Protein 3HDF (pdb70)

Solvent-accessible surface area: 14327 Å² total; per-residue (Å²): 122,54,68,108,5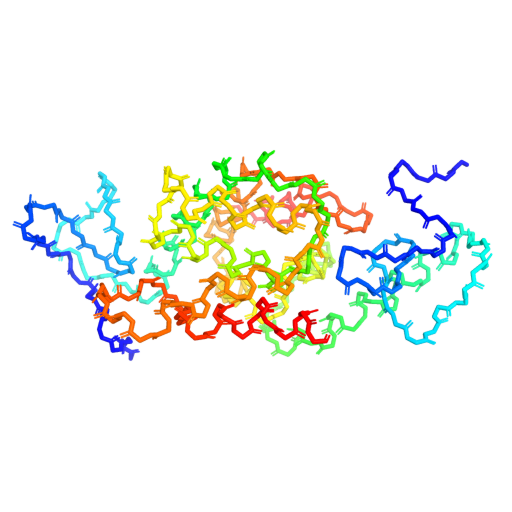8,21,46,37,95,11,82,126,51,176,113,40,65,90,9,0,5,8,18,5,67,40,118,63,20,122,106,61,64,91,16,75,78,60,60,1,28,32,24,5,3,77,24,15,6,74,9,0,111,87,4,15,89,134,19,156,38,57,4,20,70,75,0,40,19,0,0,8,6,7,4,47,12,27,30,38,81,39,153,57,4,44,31,1,12,139,58,1,35,149,30,61,8,140,14,0,15,86,28,2,157,204,105,28,190,64,76,71,114,88,44,39,19,60,52,68,44,136,84,1,10,150,34,0,22,100,83,12,118,124,49,68,108,87,28,49,38,90,11,78,126,35,45,20,42,48,90,6,0,8,9,18,4,66,40,118,63,20,118,107,62,65,91,14,73,81,75,58,2,85,61,22,10,107,110,22,43,43,54,9,15,164,92,4,50,92,138,18,158,54,152,23,47,144,65,5,61,29,0,0,36,6,2,4,41,23,7,10,37,80,29,36,21,3,44,9,1,10,116,30,4,36,150,50,61,30,144,15,0,17,43,5,1,143,82,14,13,138,6,48,50,119,49,59,49,22,89,55,74,37,164,82,2,24,146,45,0,27,129,144,82

Organism: Enterobacteria phage P21 (NCBI:txid10711)

InterPro domains:
  IPR002196 Glycoside hydrolase, family 24 [PF00959] (34-156)
  IPR023346 Lysozyme-like domain superfamily [SSF53955] (17-163)
  IPR023347 Lysozyme domain superfamily [G3DSA:1.10.530.40] (1-165)
  IPR034690 Endolysin T4 type [MF_04110] (11-163)
  IPR043688 SAR-endolysin-like [MF_04136] (6-163)
  IPR051018 Bacteriophage Glycosyl Hydrolase 24 [PTHR38107] (1-164)

Sequence (265 aa):
DGLEGVSYIPYKDIVGVWTVCHGHTGKDIMLGKTYTKAECKALLNKDLATVARQQINPYIKVDIPETMRGALYSFVYNVGAGNFRTSTLLRKINQGDIKGACDQLRRWTYAGGKQWKGLMTRREIEREICLWGQDGLEGVSYIPYKDIVGVWTVCHGHTGKDIMLGKTYTKAECKALLNKDLATVARQINPYIKVDIPETMRGALYSSFVYNVGAGNFRTSTLLRKINQGDIKGACDQLRRWTYAGGKQWKGLMTRREIERREICLWG

Foldseek 3Di:
DDDPPFAQAWDADPVGFTAGQQRDGDPPDDHPDRHDPVRSVVSVVVLLVVLCVVCVVLQDDDDDVLLVVLLSLVCSQPPCPDVLNVVLSVCVSVVVLVVNLVSLVVCPPVDDDQRGDDDDSVSSSCSSVVVND/DDDPPFAQAWDADPVRFTAHQFRDGDPPDDHPDRHDPVVSVVSVVVLLVVLCVLCVVLQDDDDDPQLSSLLSQVCSQQPPPDVLNVVLRVCVSVVVLVVNLVSLVVVVVVPDPDGGDDADSVSSSCRSNVSD

B-factor: mean 28.31, std 11.3, range [12.24, 86.53]

Secondary structure (DSSP, 8-state):
-PPTT-EEEEEE-TTS-EEEETTB-STT--TT----HHHHHHHHHHHHHHHHHHHGGG--S---HHHHHHHHHHHHHH-TTSHHHHHHHHHHHHT-HHHHHHHHHTSTTT--SPPPSSS-HHHHHHHHHHHH-/-PPTT-EEEEEE-TTS-EEEETTEESTT--TT----HHHHHHHHHHHHHHHHHHHGGG--S---HHHHHHHHHHHHHH-TTSHHHHHHHHHHHTT-HHHHHHHHHHHHHT--S---SSS-HHHHHHHHHTT-

CATH classification: 1.10.530.40

Nearest PDB structures (foldseek):
  3hdf-assembly2_B  TM=1.008E+00  e=1.635E-23  Enterobacteria phage P21
  3hde-assembly2_D  TM=7.962E-01  e=4.918E-16  Enterobacteria phage P21
  3hde-assembly2_C  TM=7.614E-01  e=2.577E-16  Enterobacteria phage P21
  4zpu-assembly1_A  TM=7.745E-01  e=8.852E-16  Escherichia coli K-12
  7m5i-assembly1_B  TM=7.458E-01  e=1.274E-05  Escherichia coli O157 typing phage 15

Structure (mmCIF, N/CA/C/O backbone):
data_3HDF
#
_entry.id   3HDF
#
_cell.length_a   64.190
_cell.length_b   109.673
_cell.length_c   45.015
_cell.angle_alpha   90.000
_cell.angle_beta   90.000
_cell.angle_gamma   90.000
#
_symmetry.space_group_name_H-M   'P 21 21 2'
#
loop_
_entity.id
_entity.type
_entity.pdbx_description
1 polymer Lysozyme
2 non-polymer 'NITRATE ION'
3 non-polymer GLYCEROL
4 water water
#
loop_
_atom_site.group_PDB
_atom_site.id
_atom_site.type_symbol
_atom_site.label_atom_id
_atom_site.label_alt_id
_atom_site.label_comp_id
_atom_site.label_asym_id
_atom_site.label_entity_id
_atom_site.label_seq_id
_atom_site.pdbx_PDB_ins_code
_atom_site.Cartn_x
_atom_site.Cartn_y
_atom_site.Cartn_z
_atom_site.occupancy
_atom_site.B_iso_or_equiv
_atom_site.auth_seq_id
_atom_site.auth_comp_id
_atom_site.auth_asym_id
_atom_site.auth_atom_id
_atom_site.pdbx_PDB_model_num
ATOM 1 N N . ASP A 1 7 ? 5.954 6.509 47.529 1.00 50.98 32 ASP A N 1
ATOM 2 C CA . ASP A 1 7 ? 5.067 7.129 46.549 1.00 50.20 32 A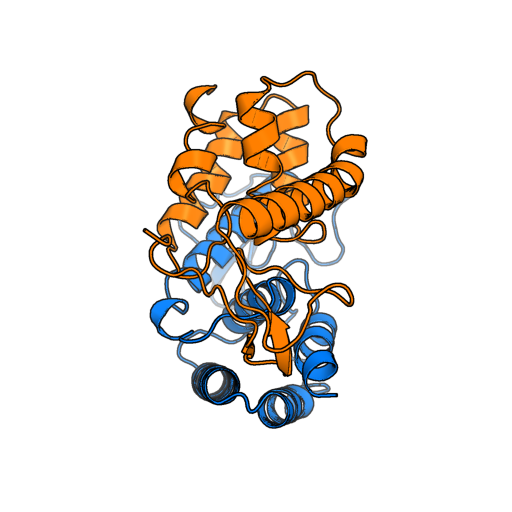SP A CA 1
ATOM 3 C C . ASP A 1 7 ? 5.818 8.138 45.682 1.00 49.13 32 ASP A C 1
ATOM 4 O O . ASP A 1 7 ? 5.829 9.336 45.975 1.00 46.54 32 ASP A O 1
ATOM 6 N N . GLY A 1 8 ? 6.443 7.647 44.615 1.00 41.74 33 GLY A N 1
ATOM 7 C CA . GLY A 1 8 ? 7.224 8.494 43.728 1.00 40.62 33 GLY A CA 1
ATOM 8 C C . GLY A 1 8 ? 6.414 9.600 43.080 1.00 40.31 33 GLY A C 1
ATOM 9 O O . GLY A 1 8 ? 5.215 9.446 42.858 1.00 41.41 33 GLY A O 1
ATOM 10 N N . LEU A 1 9 ? 7.066 10.724 42.791 1.00 29.49 34 LEU A N 1
ATOM 11 C CA . LEU A 1 9 ? 6.419 11.834 42.096 1.00 36.83 34 LEU A CA 1
ATOM 12 C C . LEU A 1 9 ? 6.237 11.539 40.612 1.00 39.67 34 LEU A C 1
ATOM 13 O O . LEU A 1 9 ? 7.067 10.874 39.993 1.00 35.11 34 LEU A O 1
ATOM 18 N N . GLU A 1 10 ? 5.153 12.052 40.040 1.00 47.94 35 GLU A N 1
ATOM 19 C CA . GLU A 1 10 ? 4.910 11.909 38.611 1.00 47.60 35 GLU A CA 1
ATOM 20 C C . GLU A 1 10 ? 6.045 12.522 37.805 1.00 44.80 35 GLU A C 1
ATOM 21 O O . GLU A 1 10 ? 6.472 13.643 38.072 1.00 43.25 35 GLU A O 1
ATOM 23 N N . GLY A 1 11 ? 6.536 11.778 36.821 1.00 41.79 36 GLY A N 1
ATOM 24 C CA . GLY A 1 11 ? 7.542 12.292 35.911 1.00 41.94 36 GLY A CA 1
ATOM 25 C C . GLY A 1 11 ? 8.960 12.318 36.451 1.00 35.05 36 GLY A C 1
ATOM 26 O O . GLY A 1 11 ? 9.857 12.861 35.804 1.00 47.52 36 GLY A O 1
ATOM 27 N N . VAL A 1 12 ? 9.175 11.755 37.637 1.00 31.49 37 VAL A N 1
ATOM 28 C CA . VAL A 1 12 ? 10.529 11.617 38.156 1.00 27.42 37 VAL A CA 1
ATOM 29 C C . VAL A 1 12 ? 11.011 10.189 37.972 1.00 26.53 37 VAL A C 1
ATOM 30 O O . VAL A 1 12 ? 10.338 9.246 38.383 1.00 26.38 37 VAL A O 1
ATOM 34 N N . SER A 1 13 ? 12.167 10.029 37.336 1.00 23.29 38 SER A N 1
ATOM 35 C CA . SER A 1 13 ? 12.792 8.719 37.243 1.00 22.01 38 SER A CA 1
ATOM 36 C C . SER A 1 13 ? 13.699 8.493 38.436 1.00 17.55 38 SER A C 1
ATOM 37 O O . SER A 1 13 ? 14.610 9.276 38.697 1.00 23.15 38 SER A O 1
ATOM 40 N N . TYR A 1 14 ? 13.465 7.405 39.160 1.00 19.08 39 TYR A N 1
ATOM 41 C CA . TYR A 1 14 ? 14.300 7.105 40.313 1.00 17.06 39 TYR A CA 1
ATOM 42 C C . TYR A 1 14 ? 15.441 6.155 39.984 1.00 22.14 39 TYR A C 1
ATOM 43 O O . TYR A 1 14 ? 16.293 5.882 40.823 1.00 19.77 39 TYR A O 1
ATOM 52 N N . ILE A 1 15 ? 15.462 5.663 38.749 1.00 20.36 40 ILE A N 1
ATOM 53 C CA . ILE A 1 15 ? 16.571 4.843 38.280 1.00 15.27 40 ILE A CA 1
ATOM 54 C C . ILE A 1 15 ? 17.232 5.593 37.125 1.00 15.23 40 ILE A C 1
ATOM 55 O O . ILE A 1 15 ? 16.527 6.100 36.254 1.00 19.35 40 ILE A O 1
ATOM 60 N N . PRO A 1 16 ? 18.569 5.708 37.137 1.00 15.06 41 PRO A N 1
ATOM 61 C CA . PRO A 1 16 ? 19.216 6.501 36.078 1.00 16.33 41 PRO A CA 1
ATOM 62 C C . PRO A 1 16 ? 18.911 5.981 34.689 1.00 22.48 41 PRO A C 1
ATOM 63 O O . PRO A 1 16 ? 18.761 4.776 34.486 1.00 19.31 41 PRO A O 1
ATOM 67 N N . TYR A 1 17 ? 18.801 6.908 33.746 1.00 15.39 42 TYR A N 1
ATOM 68 C CA . TYR A 1 17 ? 18.543 6.566 32.355 1.00 17.34 42 TYR A CA 1
ATOM 69 C C . TYR A 1 17 ? 19.405 7.458 31.482 1.00 18.69 42 TYR A C 1
ATOM 70 O O . TYR A 1 17 ? 19.881 8.502 31.931 1.00 18.24 42 TYR A O 1
ATOM 79 N N . LYS A 1 18 ? 19.630 7.041 30.240 1.00 17.78 43 LYS A N 1
ATOM 80 C CA . LYS A 1 18 ? 20.347 7.887 29.291 1.00 22.12 43 LYS A CA 1
ATOM 81 C C . LYS A 1 18 ? 19.371 8.775 28.525 1.00 22.18 43 LYS A C 1
ATOM 82 O O . LYS A 1 18 ? 18.363 8.285 27.999 1.00 23.81 43 LYS A O 1
ATOM 88 N N . ASP A 1 19 ? 19.651 10.079 28.484 1.00 23.09 44 ASP A N 1
ATOM 89 C CA . ASP A 1 19 ? 18.808 11.001 27.726 1.00 26.23 44 ASP A CA 1
ATOM 90 C C . ASP A 1 19 ? 19.138 10.899 26.247 1.00 35.51 44 ASP A C 1
ATOM 91 O O . ASP A 1 19 ? 19.934 10.051 25.844 1.00 27.00 44 ASP A O 1
ATOM 96 N N . ILE A 1 20 ? 18.521 11.758 25.445 1.00 27.02 45 ILE A N 1
ATOM 97 C CA . ILE A 1 20 ? 18.649 11.661 23.998 1.00 39.02 45 ILE A CA 1
ATOM 98 C C . ILE A 1 20 ? 20.099 11.848 23.547 1.00 31.18 45 ILE A C 1
ATOM 99 O O . ILE A 1 20 ? 20.568 11.141 22.656 1.00 42.11 45 ILE A O 1
ATOM 104 N N . VAL A 1 21 ? 20.807 12.782 24.177 1.00 32.70 46 VAL A N 1
ATOM 105 C CA . VAL A 1 21 ? 22.196 13.068 23.811 1.00 24.68 46 VAL A CA 1
ATOM 106 C C . VAL A 1 21 ? 23.178 12.146 24.549 1.00 37.27 46 VAL A C 1
ATOM 107 O O . VAL A 1 21 ? 24.389 12.372 24.531 1.00 34.46 46 VAL A O 1
ATOM 111 N N . GLY A 1 22 ? 22.644 11.110 25.197 1.00 32.14 47 GLY A N 1
ATOM 112 C CA . GLY A 1 22 ? 23.452 10.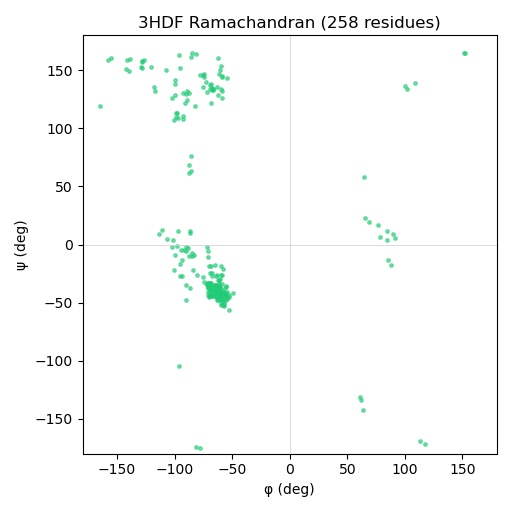025 25.735 1.00 34.54 47 GLY A CA 1
ATOM 113 C C . GLY A 1 22 ? 23.921 10.181 27.173 1.00 27.93 47 GLY A C 1
ATOM 114 O O . GLY A 1 22 ? 24.683 9.353 27.677 1.00 31.02 47 GLY A O 1
ATOM 115 N N . VAL A 1 23 ? 23.460 11.239 27.832 1.00 24.87 48 VAL A N 1
ATOM 116 C CA . VAL A 1 23 ? 23.946 11.604 29.156 1.00 21.86 48 VAL A CA 1
ATOM 117 C C . VAL A 1 23 ? 23.122 10.911 30.228 1.00 20.76 48 VAL A C 1
ATOM 118 O O . VAL A 1 23 ? 21.892 10.936 30.175 1.00 21.94 48 VAL A O 1
ATOM 122 N N . TRP A 1 24 ? 23.795 10.298 31.198 1.00 20.68 49 TRP A N 1
ATOM 123 C CA . TRP A 1 24 ? 23.079 9.659 32.298 1.00 17.10 49 TRP A CA 1
ATOM 124 C C . TRP A 1 24 ? 22.384 10.714 33.146 1.00 16.04 49 TRP A C 1
ATOM 125 O O . TRP A 1 24 ? 22.985 11.724 33.491 1.00 19.67 49 TRP A O 1
ATOM 136 N N . THR A 1 25 ? 21.126 10.456 33.496 1.00 17.15 50 THR A N 1
ATOM 137 C CA . THR A 1 25 ? 20.309 11.433 34.202 1.00 17.55 50 THR A CA 1
ATOM 138 C C . THR A 1 25 ? 19.459 10.682 35.214 1.00 19.08 50 THR A C 1
ATOM 139 O O . THR A 1 25 ? 19.128 9.525 34.996 1.00 18.36 50 THR A O 1
ATOM 143 N N . VAL A 1 26 ? 19.105 11.335 36.319 1.00 16.03 51 VAL A N 1
ATOM 144 C CA . VAL A 1 26 ? 18.258 10.688 37.312 1.00 16.14 51 VAL A CA 1
ATOM 145 C C . VAL A 1 26 ? 17.576 11.753 38.157 1.00 17.44 51 VAL A C 1
ATOM 146 O O . VAL A 1 26 ? 18.034 12.886 38.195 1.00 14.82 51 VAL A O 1
ATOM 150 N N . CYS A 1 27 ? 16.471 11.402 38.807 1.00 17.08 52 CYS A N 1
ATOM 151 C CA . CYS A 1 27 ? 15.814 12.328 39.738 1.00 14.13 52 CYS A CA 1
ATOM 152 C C . CYS A 1 27 ? 15.340 13.591 39.025 1.00 16.27 52 CYS A C 1
ATOM 153 O O . CYS A 1 27 ? 14.740 13.513 37.956 1.00 17.54 52 CYS A O 1
ATOM 156 N N . HIS A 1 28 ? 15.599 14.755 39.599 1.00 18.77 53 HIS A N 1
ATOM 157 C CA . HIS A 1 28 ? 15.092 15.987 39.005 1.00 15.67 53 HIS A CA 1
ATOM 158 C C . HIS A 1 28 ? 16.034 16.534 37.933 1.00 17.19 53 HIS A C 1
ATOM 159 O O . HIS A 1 28 ? 16.585 17.621 38.070 1.00 20.01 53 HIS A O 1
ATOM 166 N N . GLY A 1 29 ? 16.218 15.754 36.872 1.00 17.48 54 GLY A N 1
ATOM 167 C CA . GLY A 1 29 ? 17.121 16.121 35.794 1.00 19.77 54 GLY A CA 1
ATOM 168 C C . GLY A 1 29 ? 18.585 16.192 36.203 1.00 21.19 54 GLY A C 1
ATOM 169 O O . GLY A 1 29 ? 19.374 16.876 35.550 1.00 19.88 54 GLY A O 1
ATOM 170 N N . HIS A 1 30 ? 18.954 15.492 37.276 1.00 16.89 55 HIS A N 1
ATOM 171 C CA . HIS A 1 30 ? 20.342 15.489 37.728 1.00 14.12 55 HIS A CA 1
ATOM 172 C C . HIS A 1 30 ? 21.257 14.747 36.755 1.00 20.46 55 HIS A C 1
ATOM 173 O O . HIS A 1 30 ? 20.952 13.638 36.326 1.00 18.90 55 HIS A O 1
ATOM 180 N N . THR A 1 31 ? 22.390 15.368 36.446 1.00 19.80 56 THR A N 1
ATOM 181 C CA . THR A 1 31 ? 23.453 14.739 35.675 1.00 19.77 56 THR A CA 1
ATOM 182 C C . THR A 1 31 ? 24.751 14.922 36.439 1.00 23.23 56 THR A C 1
ATOM 183 O O . THR A 1 31 ? 24.896 15.870 37.205 1.00 24.61 56 THR A O 1
ATOM 187 N N . GLY A 1 32 ? 25.698 14.016 36.245 1.00 24.87 57 GLY A N 1
ATOM 188 C CA . GLY A 1 32 ? 26.974 14.162 36.908 1.00 26.16 57 GLY A CA 1
ATOM 189 C C . GLY A 1 32 ? 27.660 12.842 37.169 1.00 35.67 57 GLY A C 1
ATOM 190 O O . GLY A 1 32 ? 27.042 11.775 37.105 1.00 29.79 57 GLY A O 1
ATOM 191 N N . LYS A 1 33 ? 28.946 12.923 37.479 1.00 35.69 58 LYS A N 1
ATOM 192 C CA . LYS A 1 33 ? 29.757 11.738 37.701 1.00 44.62 58 LYS A CA 1
ATOM 193 C C . LYS A 1 33 ? 29.396 11.035 39.009 1.00 36.30 58 LYS A C 1
ATOM 194 O O . LYS A 1 33 ? 29.910 9.952 39.293 1.00 36.59 58 LYS A O 1
ATOM 196 N N . ASP A 1 34 ? 28.513 11.643 39.800 1.00 27.42 59 ASP A N 1
ATOM 197 C CA . ASP A 1 34 ? 28.145 11.072 41.097 1.00 28.35 59 ASP A CA 1
ATOM 198 C C . ASP A 1 34 ? 27.028 10.031 41.004 1.00 29.59 59 ASP A C 1
ATOM 199 O O . ASP A 1 34 ? 26.747 9.322 41.969 1.00 30.14 59 ASP A O 1
ATOM 204 N N . ILE A 1 35 ? 26.405 9.926 39.839 1.00 26.79 60 ILE A N 1
ATOM 205 C CA . ILE A 1 35 ? 25.296 8.990 39.660 1.00 23.88 60 ILE A CA 1
ATOM 206 C C . ILE A 1 35 ? 25.767 7.537 39.756 1.00 20.28 60 ILE A C 1
ATOM 207 O O . ILE A 1 35 ? 26.792 7.161 39.167 1.00 27.03 60 ILE A O 1
ATOM 212 N N . MET A 1 36 ? 25.031 6.740 40.521 1.00 22.43 61 MET A N 1
ATOM 213 C CA . MET A 1 36 ? 25.300 5.310 40.627 1.00 23.01 61 MET A CA 1
ATOM 214 C C . MET A 1 36 ? 24.375 4.559 39.678 1.00 18.82 61 MET A C 1
ATOM 215 O O . MET A 1 36 ? 23.162 4.503 39.891 1.00 22.40 61 MET A O 1
ATOM 220 N N . LEU A 1 37 ? 24.946 4.013 38.608 1.00 23.50 62 LEU A N 1
ATOM 221 C CA . LEU A 1 37 ? 24.139 3.349 37.593 1.00 25.72 62 LEU A CA 1
ATOM 222 C C . LEU A 1 37 ? 23.415 2.136 38.175 1.00 24.14 62 LEU A C 1
ATOM 223 O O . LEU A 1 37 ? 23.999 1.361 38.923 1.00 29.76 62 LEU A O 1
ATOM 228 N N . GLY A 1 38 ? 22.139 1.997 37.843 1.00 24.86 63 GLY A N 1
ATOM 229 C CA . GLY A 1 38 ? 21.353 0.863 38.295 1.00 24.41 63 GLY A CA 1
ATOM 230 C C . GLY A 1 38 ? 20.739 1.035 39.674 1.00 31.08 63 GLY A C 1
ATOM 231 O O . GLY A 1 38 ? 19.859 0.261 40.060 1.00 29.53 63 GLY A O 1
ATOM 232 N N . LYS A 1 39 ? 21.197 2.040 40.417 1.00 23.24 64 LYS A N 1
ATOM 233 C CA . LYS A 1 39 ? 20.664 2.303 41.755 1.00 24.39 64 LYS A CA 1
ATOM 234 C C . LYS A 1 39 ? 19.228 2.829 41.702 1.00 27.19 64 LYS A C 1
ATOM 235 O O . LYS A 1 39 ? 18.896 3.675 40.869 1.00 23.23 64 LYS A O 1
ATOM 241 N N . THR A 1 40 ? 18.368 2.325 42.584 1.00 22.30 65 THR A N 1
ATOM 242 C CA . THR A 1 40 ? 17.040 2.891 42.717 1.00 17.47 65 THR A CA 1
ATOM 243 C C . THR A 1 40 ? 17.102 3.952 43.812 1.00 23.04 65 THR A C 1
ATOM 244 O O . THR A 1 40 ? 17.230 3.633 44.992 1.00 23.04 65 THR A O 1
ATOM 248 N N . TYR A 1 41 ? 17.033 5.215 43.412 1.00 19.34 66 TYR A N 1
ATOM 249 C CA . TYR A 1 41 ? 17.107 6.325 44.359 1.00 17.33 66 TYR A CA 1
ATOM 250 C C . TYR A 1 41 ? 15.811 6.487 45.139 1.00 14.11 66 TYR A C 1
ATOM 251 O O . TYR A 1 41 ? 14.716 6.273 44.620 1.00 18.66 66 TYR A O 1
ATOM 260 N N . THR A 1 42 ? 15.940 6.895 46.403 1.00 21.20 67 THR A N 1
ATOM 261 C CA . THR A 1 42 ? 14.774 7.219 47.202 1.00 21.50 67 THR A CA 1
ATOM 262 C C . THR A 1 42 ? 14.367 8.658 46.926 1.00 22.91 67 THR A C 1
ATOM 263 O O . THR A 1 42 ? 15.140 9.428 46.363 1.00 20.08 67 THR A O 1
ATOM 267 N N . LYS A 1 43 ? 13.152 9.020 47.320 1.00 22.06 68 LYS A N 1
ATOM 268 C CA . LYS A 1 43 ? 12.696 10.399 47.205 1.00 25.47 68 LYS A CA 1
ATOM 269 C C . LYS A 1 43 ? 13.637 11.371 47.927 1.00 21.64 68 LYS A C 1
ATOM 270 O O . LYS A 1 43 ? 13.958 12.439 47.400 1.00 19.28 68 LYS A O 1
ATOM 276 N N . ALA A 1 44 ? 14.059 11.012 49.134 1.00 20.88 69 ALA A N 1
ATOM 277 C CA . ALA A 1 44 ? 15.003 11.845 49.886 1.00 20.83 69 ALA A CA 1
ATOM 278 C C . ALA A 1 44 ? 16.330 12.026 49.155 1.00 21.31 69 ALA A C 1
ATOM 279 O O . ALA A 1 44 ? 16.933 13.102 49.194 1.00 17.90 69 ALA A O 1
ATOM 281 N N . GLU A 1 45 ? 16.790 10.974 48.486 1.00 19.56 70 GLU A N 1
ATOM 282 C CA . GLU A 1 45 ? 18.053 11.067 47.763 1.00 19.94 70 GLU A CA 1
ATOM 283 C C . GLU A 1 45 ? 17.897 11.960 46.536 1.00 18.80 70 GLU A C 1
ATOM 284 O O . GLU A 1 45 ? 18.806 12.701 46.180 1.00 18.36 70 GLU A O 1
ATOM 290 N N . CYS A 1 46 ? 16.753 11.872 45.879 1.00 17.47 71 CYS A N 1
ATOM 291 C CA . CYS A 1 46 ? 16.481 12.760 44.753 1.00 15.74 71 CYS A CA 1
ATOM 292 C C . CYS A 1 46 ? 16.442 14.210 45.208 1.00 16.65 71 CYS A C 1
ATOM 293 O O . CYS A 1 46 ? 16.911 15.096 44.504 1.00 18.06 71 CYS A O 1
ATOM 296 N N . LYS A 1 47 ? 15.897 14.455 46.397 1.00 13.85 72 LYS A N 1
ATOM 297 C CA . LYS A 1 47 ? 15.822 15.831 46.890 1.00 16.03 72 LYS A CA 1
ATOM 298 C C . LYS A 1 47 ? 17.207 16.334 47.282 1.00 17.55 72 LYS A C 1
ATOM 299 O O . LYS A 1 47 ? 17.525 17.515 47.109 1.00 18.15 72 LYS A O 1
ATOM 305 N N . ALA A 1 48 ? 18.040 15.427 47.779 1.00 16.91 73 ALA A N 1
ATOM 306 C CA . ALA A 1 48 ? 19.420 15.773 48.093 1.00 18.51 73 ALA A CA 1
ATOM 307 C C . ALA A 1 48 ? 20.197 16.167 46.829 1.00 16.12 73 ALA A C 1
ATOM 308 O O . ALA A 1 48 ? 21.001 17.088 46.859 1.00 16.42 73 ALA A O 1
ATOM 310 N N . LEU A 1 49 ? 19.963 15.457 45.725 1.00 14.78 74 LEU A N 1
ATOM 311 C CA . LEU A 1 49 ? 20.614 15.809 44.466 1.00 14.55 74 LEU A CA 1
ATOM 312 C C . LEU A 1 49 ? 20.127 17.171 43.991 1.00 14.15 74 LEU A C 1
ATOM 313 O O . LEU A 1 49 ? 20.890 17.959 43.438 1.00 15.79 74 LEU A O 1
ATOM 318 N N . LEU A 1 50 ? 18.846 17.453 44.197 1.00 13.37 75 LEU A N 1
ATOM 319 C CA . LEU A 1 50 ? 18.307 18.737 43.757 1.00 16.00 75 LEU A CA 1
ATOM 320 C C . LEU A 1 50 ? 18.912 19.854 44.600 1.00 15.48 75 LEU A C 1
ATOM 321 O O . LEU A 1 50 ? 19.293 20.902 44.091 1.00 16.32 75 LEU A O 1
ATOM 326 N N . ASN A 1 51 ? 19.019 19.610 45.898 1.00 15.04 76 ASN A N 1
ATOM 327 C CA . ASN A 1 51 ? 19.664 20.551 46.798 1.00 16.85 76 ASN A CA 1
ATOM 328 C C . ASN A 1 51 ? 21.082 20.877 46.327 1.00 16.69 76 ASN A C 1
ATOM 329 O O . ASN A 1 51 ? 21.498 22.043 46.277 1.00 16.31 76 ASN A O 1
ATOM 334 N N . LYS A 1 52 ? 21.809 19.839 45.936 1.00 15.03 77 LYS A N 1
ATOM 335 C CA . LYS A 1 52 ? 23.176 19.977 45.455 1.00 14.32 77 LYS A CA 1
ATOM 336 C C . LYS A 1 52 ? 23.209 20.811 44.173 1.00 16.02 77 LYS A C 1
ATOM 337 O O . LYS A 1 52 ? 24.027 21.716 44.026 1.00 17.19 77 LYS A O 1
ATOM 343 N N . ASP A 1 53 ? 22.290 20.535 43.263 1.00 16.18 78 ASP A N 1
ATOM 344 C CA . ASP A 1 53 ? 22.269 21.267 41.996 1.00 13.81 78 ASP A CA 1
ATOM 345 C C . ASP A 1 53 ? 21.854 22.720 42.156 1.00 15.47 78 ASP A C 1
ATOM 346 O O . ASP A 1 53 ? 22.424 23.603 41.504 1.00 17.05 78 ASP A O 1
ATOM 351 N N . LEU A 1 54 ? 20.877 22.978 43.017 1.00 14.53 79 LEU A N 1
ATOM 352 C CA . LEU A 1 54 ? 20.446 24.359 43.244 1.00 15.10 79 LEU A CA 1
ATOM 353 C C . LEU A 1 54 ? 21.526 25.172 43.977 1.00 15.52 79 LEU A C 1
ATOM 354 O O . LEU A 1 54 ? 21.673 26.364 43.742 1.00 15.10 79 LEU A O 1
ATOM 359 N N . ALA A 1 55 ? 22.278 24.518 44.860 1.00 14.11 80 ALA A N 1
ATOM 360 C CA . ALA A 1 55 ? 23.374 25.196 45.559 1.00 16.03 80 ALA A CA 1
ATOM 361 C C . ALA A 1 55 ? 24.443 25.605 44.557 1.00 18.88 80 ALA A C 1
ATOM 362 O O . ALA A 1 55 ? 25.081 26.655 44.692 1.00 16.83 80 ALA A O 1
ATOM 364 N N . THR A 1 56 ? 24.627 24.770 43.543 1.00 16.69 81 THR A N 1
ATOM 365 C CA . THR A 1 56 ? 25.585 25.061 42.485 1.00 17.55 81 THR A CA 1
ATOM 366 C C . THR A 1 56 ? 25.129 26.246 41.656 1.00 17.06 81 THR A C 1
ATOM 367 O O . THR A 1 56 ? 25.925 27.128 41.340 1.00 17.62 81 THR A O 1
ATOM 371 N N . VAL A 1 57 ? 23.843 26.278 41.329 1.00 15.21 82 VAL A N 1
ATOM 372 C CA . VAL A 1 57 ? 23.260 27.440 40.673 1.00 15.00 82 VAL A CA 1
ATOM 373 C C . VAL A 1 57 ? 23.448 28.693 41.520 1.00 16.07 82 VAL A C 1
ATOM 374 O O . VAL A 1 57 ? 23.871 29.733 41.012 1.00 15.93 82 VAL A O 1
ATOM 378 N N . ALA A 1 58 ? 23.157 28.584 42.814 1.00 14.00 83 ALA A N 1
ATOM 379 C CA . ALA A 1 58 ? 23.231 29.741 43.700 1.00 16.48 83 ALA A CA 1
ATOM 380 C C . ALA A 1 58 ? 24.662 30.271 43.753 1.00 16.15 83 ALA A C 1
ATOM 381 O O . ALA A 1 58 ? 24.890 31.475 43.808 1.00 18.06 83 ALA A O 1
ATOM 383 N N . ARG A 1 59 ? 25.625 29.359 43.750 1.00 16.44 84 ARG A N 1
ATOM 384 C CA . ARG A 1 59 ? 27.025 29.757 43.811 1.00 19.23 84 ARG A CA 1
ATOM 385 C C . ARG A 1 59 ? 27.368 30.592 42.579 1.00 21.95 84 ARG A C 1
ATOM 386 O O . ARG A 1 59 ? 28.116 31.565 42.670 1.00 24.82 84 ARG A O 1
ATOM 394 N N . GLN A 1 60 ? 26.785 30.228 41.438 1.00 18.82 85 GLN A N 1
ATOM 395 C CA A GLN A 1 60 ? 27.020 30.922 40.170 0.50 19.53 85 GLN A CA 1
ATOM 396 C CA B GLN A 1 60 ? 27.065 30.942 40.200 0.50 19.52 85 GLN A CA 1
ATOM 397 C C . GLN A 1 60 ? 26.362 32.298 40.114 1.00 26.19 85 GLN A C 1
ATOM 398 O O . GLN A 1 60 ? 26.967 33.288 39.671 1.00 23.12 85 GLN A O 1
ATOM 409 N N . ILE A 1 61 ? 25.098 32.357 40.522 1.00 18.06 86 ILE A N 1
ATOM 410 C CA . ILE A 1 61 ? 24.344 33.596 40.345 1.00 17.73 86 ILE A CA 1
ATOM 411 C C . ILE A 1 61 ? 24.312 34.550 41.530 1.00 17.04 86 ILE A C 1
ATOM 412 O O . ILE A 1 61 ? 23.984 35.707 41.357 1.00 16.67 86 ILE A O 1
ATOM 417 N N . ASN A 1 62 ? 24.650 34.085 42.728 1.00 16.10 87 ASN A N 1
ATOM 418 C CA . ASN A 1 62 ? 24.562 34.975 43.880 1.00 15.55 87 ASN A CA 1
ATOM 419 C C . ASN A 1 62 ? 25.354 36.276 43.695 1.00 17.18 87 ASN A C 1
ATOM 420 O O . ASN A 1 62 ? 24.885 37.343 44.083 1.00 19.49 87 ASN A O 1
ATOM 425 N N . PRO A 1 63 ? 26.559 36.191 43.111 1.00 20.45 88 PRO A N 1
ATOM 426 C CA . PRO A 1 63 ? 27.326 37.428 42.898 1.00 27.15 88 PRO A CA 1
ATOM 427 C C . PRO A 1 63 ? 26.575 38.450 42.047 1.00 22.56 88 PRO A C 1
ATOM 428 O O . PRO A 1 63 ? 26.888 39.645 42.090 1.00 24.32 88 PRO A O 1
ATOM 432 N N . TYR A 1 64 ? 25.599 37.985 41.275 1.00 20.69 89 TYR A N 1
ATOM 433 C CA . TYR A 1 64 ? 24.859 38.865 40.371 1.00 20.12 89 TYR A CA 1
ATOM 434 C C . TYR A 1 64 ? 23.536 39.323 40.949 1.00 24.17 89 TYR A C 1
ATOM 435 O O . TYR A 1 64 ? 22.801 40.085 40.320 1.00 24.49 89 TYR A O 1
ATOM 444 N N . ILE A 1 65 ? 23.231 38.859 42.154 1.00 18.03 90 ILE A N 1
ATOM 445 C CA . ILE A 1 65 ? 22.053 39.331 42.853 1.00 16.76 90 ILE A CA 1
ATOM 446 C C . ILE A 1 65 ? 22.543 40.360 43.863 1.00 23.77 90 ILE A C 1
ATOM 447 O O . ILE A 1 65 ? 23.165 40.011 44.856 1.00 26.96 90 ILE A O 1
ATOM 452 N N . LYS A 1 66 ? 22.272 41.630 43.600 1.00 20.49 91 LYS A N 1
ATOM 453 C CA . LYS A 1 66 ? 22.905 42.713 44.357 1.00 27.24 91 LYS A CA 1
ATOM 454 C C . LYS A 1 66 ? 21.998 43.429 45.360 1.00 29.85 91 LYS A C 1
ATOM 455 O O . LYS A 1 66 ? 22.408 44.401 45.997 1.00 33.40 91 LYS A O 1
ATOM 461 N N . VAL A 1 67 ? 20.774 42.940 45.506 1.00 20.37 92 VAL A N 1
ATOM 462 C CA . V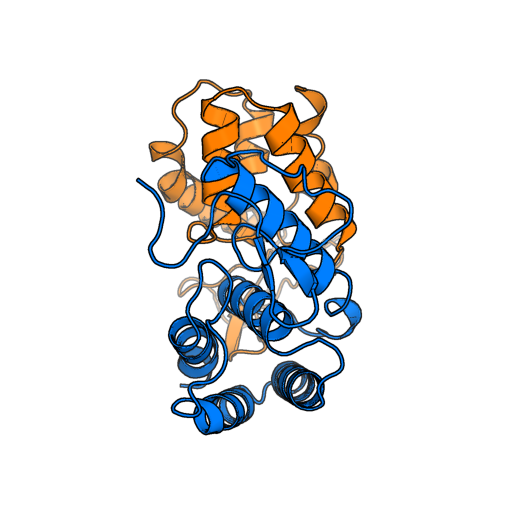AL A 1 67 ? 19.812 43.504 46.441 1.00 24.28 92 VAL A CA 1
ATOM 463 C C . VAL A 1 67 ? 19.244 42.402 47.326 1.00 28.79 92 VAL A C 1
ATOM 464 O O . VAL A 1 67 ? 19.281 41.225 46.951 1.00 23.54 92 VAL A O 1
ATOM 468 N N . ASP A 1 68 ? 18.728 42.775 48.499 1.00 24.84 93 ASP A N 1
ATOM 469 C CA . ASP A 1 68 ? 18.042 41.820 49.360 1.00 23.10 93 ASP A CA 1
ATOM 470 C C . ASP A 1 68 ? 16.713 41.486 48.717 1.00 25.52 93 ASP A C 1
ATOM 471 O O . ASP A 1 68 ? 15.986 42.391 48.329 1.00 29.96 93 ASP A O 1
ATOM 476 N N . ILE A 1 69 ? 16.394 40.196 48.603 1.00 21.23 94 ILE A N 1
ATOM 477 C CA . ILE A 1 69 ? 15.127 39.788 48.019 1.00 20.77 94 ILE A CA 1
ATOM 478 C C . ILE A 1 69 ? 14.381 38.815 48.925 1.00 22.35 94 ILE A C 1
ATOM 479 O O . ILE A 1 69 ? 14.986 38.162 49.781 1.00 23.84 94 ILE A O 1
ATOM 484 N N . PRO A 1 70 ? 13.054 38.733 48.764 1.00 21.23 95 PRO A N 1
ATOM 485 C CA . PRO A 1 70 ? 12.280 37.810 49.595 1.00 20.49 95 PRO A CA 1
ATOM 486 C C . PRO A 1 70 ? 12.789 36.386 49.391 1.00 24.84 95 PRO A C 1
ATOM 487 O O . PRO A 1 70 ? 13.157 36.030 48.271 1.00 21.52 95 PRO A O 1
ATOM 491 N N . GLU A 1 71 ? 12.797 35.578 50.445 1.00 19.99 96 GLU A N 1
ATOM 492 C CA . GLU A 1 71 ? 13.372 34.241 50.335 1.00 20.83 96 GLU A CA 1
ATOM 493 C C . GLU A 1 71 ? 12.612 33.360 49.339 1.00 22.58 96 GLU A C 1
ATOM 494 O O . GLU A 1 71 ? 13.185 32.448 48.748 1.00 20.16 96 GLU A O 1
ATOM 500 N N . THR A 1 72 ? 11.329 33.644 49.139 1.00 22.43 97 THR A N 1
ATOM 501 C CA . THR A 1 72 ? 10.535 32.911 48.154 1.00 20.88 97 THR A CA 1
ATOM 502 C C . THR A 1 72 ? 10.919 33.286 46.728 1.00 21.57 97 THR A C 1
ATOM 503 O O . THR A 1 72 ? 10.872 32.454 45.821 1.00 20.18 97 THR A O 1
ATOM 507 N N . MET A 1 73 ? 11.295 34.543 46.535 1.00 19.27 98 MET A N 1
ATOM 508 C CA . MET A 1 73 ? 11.712 35.009 45.217 1.00 18.31 98 MET A CA 1
ATOM 509 C C . MET A 1 73 ? 13.077 34.395 44.897 1.00 19.13 98 MET A C 1
ATOM 510 O O . MET A 1 73 ? 13.349 33.961 43.775 1.00 18.85 98 MET A O 1
ATOM 515 N N . ARG A 1 74 ? 13.945 34.359 45.902 1.00 16.90 99 ARG A N 1
ATOM 516 C CA . ARG A 1 74 ? 15.251 33.726 45.757 1.00 15.99 99 ARG A CA 1
ATOM 517 C C . ARG A 1 74 ? 15.151 32.268 45.306 1.00 15.10 99 ARG A C 1
ATOM 518 O O . ARG A 1 74 ? 15.825 31.854 44.358 1.00 17.91 99 ARG A O 1
ATOM 526 N N . GLY A 1 75 ? 14.299 31.495 45.969 1.00 16.25 100 GLY A N 1
ATOM 527 C CA . GLY A 1 75 ? 14.143 30.093 45.622 1.00 18.90 100 GLY A CA 1
ATOM 528 C C . GLY A 1 75 ? 13.640 29.966 44.197 1.00 17.09 100 GLY A C 1
ATOM 529 O O . GLY A 1 75 ? 14.070 29.085 43.439 1.00 16.62 100 GLY A O 1
ATOM 530 N N . ALA A 1 76 ? 12.724 30.859 43.830 1.00 15.45 101 ALA A N 1
ATOM 531 C CA . ALA A 1 76 ? 12.181 30.889 42.467 1.00 16.98 101 ALA A CA 1
ATOM 532 C C . ALA A 1 76 ? 13.273 31.151 41.438 1.00 16.11 101 ALA A C 1
ATOM 533 O O . ALA A 1 76 ? 13.302 30.538 40.368 1.00 16.72 101 ALA A O 1
ATOM 535 N N . LEU A 1 77 ? 14.162 32.092 41.746 1.00 14.74 102 LEU A N 1
ATOM 536 C CA . LEU A 1 77 ? 15.253 32.394 40.838 1.00 15.46 102 LEU A CA 1
ATOM 537 C C . LEU A 1 77 ? 16.180 31.204 40.654 1.00 15.14 102 LEU A C 1
ATOM 538 O O . LEU A 1 77 ? 16.637 30.943 39.546 1.00 13.80 102 LEU A O 1
ATOM 543 N N . TYR A 1 78 ? 16.467 30.466 41.727 1.00 14.17 103 TYR A N 1
ATOM 544 C CA . TYR A 1 78 ? 17.369 29.335 41.573 1.00 12.44 103 TYR A CA 1
ATOM 545 C C . TYR A 1 78 ? 16.723 28.286 40.663 1.00 14.48 103 TYR A C 1
ATOM 546 O O . TYR A 1 78 ? 17.382 27.719 39.797 1.00 16.00 103 TYR A O 1
ATOM 555 N N . SER A 1 79 ? 15.430 28.045 40.854 1.00 16.65 104 SER A N 1
ATOM 556 C CA . SER A 1 79 ? 14.706 27.105 39.986 1.00 14.91 104 SER A CA 1
ATOM 557 C C . SER A 1 79 ? 14.700 27.566 38.528 1.00 12.24 104 SER A C 1
ATOM 558 O O . SER A 1 79 ? 14.874 26.758 37.594 1.00 14.63 104 SER A O 1
ATOM 561 N N . PHE A 1 80 ? 14.482 28.856 38.321 1.00 14.54 105 PHE A N 1
ATOM 562 C CA . PHE A 1 80 ? 14.501 29.412 36.972 1.00 15.44 105 PHE A CA 1
ATOM 563 C C . PHE A 1 80 ? 15.846 29.143 36.298 1.00 17.00 105 PHE A C 1
ATOM 564 O O . PHE A 1 80 ? 15.914 28.632 35.174 1.00 15.30 105 PHE A O 1
ATOM 572 N N . VAL A 1 81 ? 16.923 29.497 36.987 1.00 14.67 106 VAL A N 1
ATOM 573 C CA . VAL A 1 81 ? 18.239 29.384 36.369 1.00 15.80 106 VAL A CA 1
ATOM 574 C C . VAL A 1 81 ? 18.647 27.917 36.158 1.00 15.84 106 VAL A C 1
ATOM 575 O O . VAL A 1 81 ? 19.290 27.568 35.158 1.00 16.98 106 VAL A O 1
ATOM 579 N N . TYR A 1 82 ? 18.240 27.057 37.084 1.00 15.04 107 TYR A N 1
ATOM 580 C CA . TYR A 1 82 ? 18.513 25.637 36.965 1.00 14.80 107 TYR A CA 1
ATOM 581 C C . TYR A 1 82 ? 17.928 25.125 35.651 1.00 19.40 107 TYR A C 1
ATOM 582 O O . TYR A 1 82 ? 18.533 24.319 34.952 1.00 19.85 107 TYR A O 1
ATOM 591 N N . ASN A 1 83 ? 16.758 25.635 35.292 1.00 16.79 108 ASN A N 1
ATOM 592 C CA . ASN A 1 83 ? 16.082 25.180 34.081 1.00 17.75 108 ASN A CA 1
ATOM 593 C C . ASN A 1 83 ? 16.496 25.892 32.802 1.00 19.75 108 ASN A C 1
ATOM 594 O O . ASN A 1 83 ? 16.611 25.264 31.754 1.00 21.74 108 ASN A O 1
ATOM 599 N N . VAL A 1 84 ? 16.736 27.196 32.896 1.00 16.41 109 VAL A N 1
ATOM 600 C CA . VAL A 1 84 ? 16.987 28.019 31.720 1.00 14.76 109 VAL A CA 1
ATOM 601 C C . VAL A 1 84 ? 18.479 28.169 31.395 1.00 20.37 109 VAL A C 1
ATOM 602 O O . VAL A 1 84 ? 18.852 28.360 30.231 1.00 19.82 109 VAL A O 1
ATOM 606 N N . GLY A 1 85 ? 19.321 28.066 32.417 1.00 18.70 110 GLY A N 1
ATOM 607 C CA . GLY A 1 85 ? 20.761 28.197 32.257 1.00 23.28 110 GLY A CA 1
ATOM 608 C C . GLY A 1 85 ? 21.297 29.562 32.653 1.00 22.86 110 GLY A C 1
ATOM 609 O O . GLY A 1 85 ? 20.731 30.590 32.297 1.00 20.46 110 GLY A O 1
ATOM 610 N N . ALA A 1 86 ? 22.410 29.569 33.381 1.00 19.87 111 ALA A N 1
ATOM 611 C CA . ALA A 1 86 ? 22.982 30.805 33.900 1.00 18.63 111 ALA A CA 1
ATOM 612 C C . ALA A 1 86 ? 23.562 31.693 32.803 1.00 21.33 111 ALA A C 1
ATOM 613 O O . ALA A 1 86 ? 23.656 32.907 32.970 1.00 26.8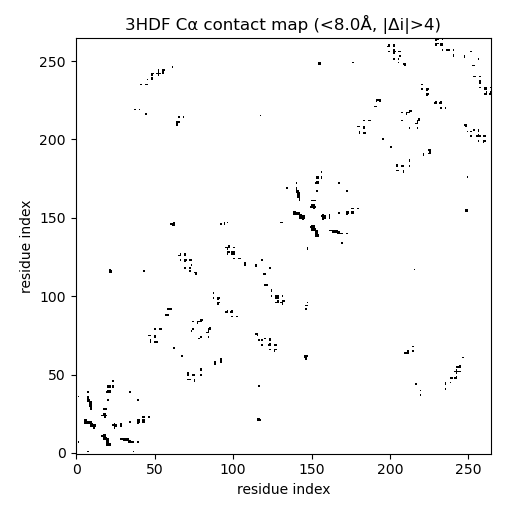4 111 ALA A O 1
ATOM 615 N N . GLY A 1 87 ? 23.939 31.079 31.686 1.00 23.81 112 GLY A N 1
ATOM 616 C CA . GLY A 1 87 ? 24.534 31.811 30.582 1.00 27.65 112 GLY A CA 1
ATOM 617 C C . GLY A 1 87 ? 23.524 32.357 29.585 1.00 27.86 112 GLY A C 1
ATOM 618 O O . GLY A 1 87 ? 23.888 33.042 28.635 1.00 30.14 112 GLY A O 1
ATOM 619 N N . ASN A 1 88 ? 22.249 32.058 29.797 1.00 24.07 113 ASN A N 1
ATOM 620 C CA . ASN A 1 88 ? 21.206 32.550 28.901 1.00 23.91 113 ASN A CA 1
ATOM 621 C C . ASN A 1 88 ? 20.962 34.042 29.097 1.00 22.86 113 ASN A C 1
ATOM 622 O O . ASN A 1 88 ? 20.958 34.526 30.233 1.00 22.99 113 ASN A O 1
ATOM 627 N N . PHE A 1 89 ? 20.760 34.785 28.007 1.00 20.82 114 PHE A N 1
ATOM 628 C CA . PHE A 1 89 ? 20.489 36.209 28.142 1.00 21.05 114 PHE A CA 1
ATOM 629 C C . PHE A 1 89 ? 19.222 36.433 28.963 1.00 20.22 114 PHE A C 1
ATOM 630 O O . PHE A 1 89 ? 19.080 37.471 29.605 1.00 20.75 114 PHE A O 1
ATOM 638 N N . ARG A 1 90 ? 18.321 35.451 28.952 1.00 18.55 115 ARG A N 1
ATOM 639 C CA . ARG A 1 90 ? 17.083 35.545 29.722 1.00 19.63 115 ARG A CA 1
ATOM 640 C C . ARG A 1 90 ? 17.386 35.625 31.211 1.00 18.02 115 ARG A C 1
ATOM 641 O O . ARG A 1 90 ? 16.695 36.313 31.953 1.00 18.52 115 ARG A O 1
ATOM 649 N N . THR A 1 91 ? 18.415 34.904 31.642 1.00 18.10 116 THR A N 1
ATOM 650 C CA . THR A 1 91 ? 18.836 34.973 33.041 1.00 16.39 116 THR A CA 1
ATOM 651 C C . THR A 1 91 ? 19.447 36.333 33.341 1.00 18.93 116 THR A C 1
ATOM 652 O O . THR A 1 91 ? 19.133 36.954 34.358 1.00 17.44 116 THR A O 1
ATOM 656 N N . SER A 1 92 ? 20.303 36.820 32.444 1.00 18.13 117 SER A N 1
ATOM 657 C CA . SER A 1 92 ? 20.969 38.094 32.683 1.00 19.97 117 SER A CA 1
ATOM 658 C C . SER A 1 92 ? 19.972 39.237 32.761 1.00 17.50 117 SER A C 1
ATOM 659 O O . SER A 1 92 ? 20.089 40.107 33.621 1.00 20.95 117 SER A O 1
ATOM 662 N N . THR A 1 93 ? 18.971 39.230 31.885 1.00 16.93 118 THR A N 1
ATOM 663 C CA . THR A 1 93 ? 18.005 40.323 31.881 1.00 19.79 118 THR A CA 1
ATOM 664 C C . THR A 1 93 ? 17.097 40.262 33.103 1.00 18.48 118 THR 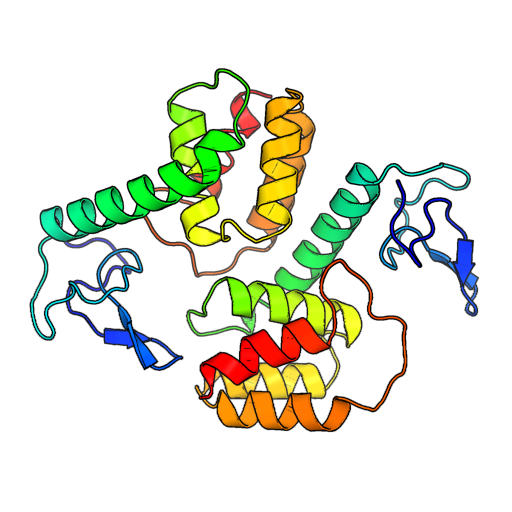A C 1
ATOM 665 O O . THR A 1 93 ? 16.726 41.294 33.671 1.00 18.12 118 THR A O 1
ATOM 669 N N . LEU A 1 94 ? 16.750 39.046 33.514 1.00 20.22 119 LEU A N 1
ATOM 670 C CA . LEU A 1 94 ? 15.889 38.862 34.673 1.00 17.11 119 LEU A CA 1
ATOM 671 C C . LEU A 1 94 ? 16.569 39.397 35.925 1.00 14.24 119 LEU A C 1
ATOM 672 O O . LEU A 1 94 ? 15.962 40.155 36.676 1.00 17.39 119 LEU A O 1
ATOM 677 N N . LEU A 1 95 ? 17.832 39.026 36.126 1.00 17.73 120 LEU A N 1
ATOM 678 C CA . LEU A 1 95 ? 18.568 39.488 37.308 1.00 18.34 120 LEU A CA 1
ATOM 679 C C . LEU A 1 95 ? 18.753 40.995 37.296 1.00 21.31 120 LEU A C 1
ATOM 680 O O . LEU A 1 95 ? 18.611 41.648 38.323 1.00 19.80 120 LEU A O 1
ATOM 685 N N . ARG A 1 96 ? 19.070 41.555 36.134 1.00 17.65 121 ARG A N 1
ATOM 686 C CA . ARG A 1 96 ? 19.211 43.007 36.033 1.00 18.56 121 ARG A CA 1
ATOM 687 C C . ARG A 1 96 ? 17.934 43.759 36.415 1.00 19.35 121 ARG A C 1
ATOM 688 O O . ARG A 1 96 ? 17.986 44.762 37.118 1.00 22.37 121 ARG A O 1
ATOM 696 N N . LYS A 1 97 ? 16.784 43.279 35.953 1.00 17.26 122 LYS A N 1
ATOM 697 C CA . LYS A 1 97 ? 15.515 43.906 36.307 1.00 22.12 122 LYS A CA 1
ATOM 698 C C . LYS A 1 97 ? 15.234 43.841 37.807 1.00 23.27 122 LYS A C 1
ATOM 699 O O . LYS A 1 97 ? 14.754 44.802 38.405 1.00 23.04 122 LYS A O 1
ATOM 705 N N . ILE A 1 98 ? 15.521 42.700 38.413 1.00 17.68 123 ILE A N 1
ATOM 706 C CA . ILE A 1 98 ? 15.326 42.570 39.858 1.00 19.73 123 ILE A CA 1
ATOM 707 C C . ILE A 1 98 ? 16.262 43.515 40.626 1.00 18.26 123 ILE A C 1
ATOM 708 O O . ILE A 1 98 ? 15.843 44.180 41.575 1.00 21.81 123 ILE A O 1
ATOM 713 N N . ASN A 1 99 ? 17.522 43.577 40.213 1.00 20.92 124 ASN A N 1
ATOM 714 C CA . ASN A 1 99 ? 18.479 44.478 40.852 1.00 21.46 124 ASN A CA 1
ATOM 715 C C . ASN A 1 99 ? 18.022 45.924 40.775 1.00 25.02 124 ASN A C 1
ATOM 716 O O . ASN A 1 99 ? 18.272 46.709 41.683 1.00 26.05 124 ASN A O 1
ATOM 721 N N . GLN A 1 100 ? 17.347 46.270 39.685 1.00 21.69 125 GLN A N 1
ATOM 722 C CA . GLN A 1 100 ? 16.853 47.628 39.488 1.00 25.78 125 GLN A CA 1
ATOM 723 C C . GLN A 1 100 ? 15.522 47.887 40.182 1.00 27.94 125 GLN A C 1
ATOM 724 O O . GLN A 1 100 ? 15.062 49.022 40.235 1.00 28.39 125 GLN A O 1
ATOM 730 N N . GLY A 1 101 ? 14.894 46.839 40.701 1.00 24.17 126 GLY A N 1
ATOM 731 C CA . GLY A 1 101 ? 13.623 46.992 41.388 1.00 25.33 126 GLY A CA 1
ATOM 732 C C . GLY A 1 101 ? 12.461 47.001 40.413 1.00 29.06 126 GLY A C 1
ATOM 733 O O . GLY A 1 101 ? 11.330 47.339 40.765 1.00 25.76 126 GLY A O 1
ATOM 734 N N . ASP A 1 102 ? 12.758 46.625 39.175 1.00 23.88 127 ASP A N 1
ATOM 735 C CA . ASP A 1 102 ? 11.759 46.541 38.118 1.00 26.00 127 ASP A CA 1
ATOM 736 C C . ASP A 1 102 ? 11.111 45.162 38.143 1.00 25.02 127 ASP A C 1
ATOM 737 O O . ASP A 1 102 ? 11.314 44.336 37.245 1.00 22.00 127 ASP A O 1
ATOM 742 N N . ILE A 1 103 ? 10.344 44.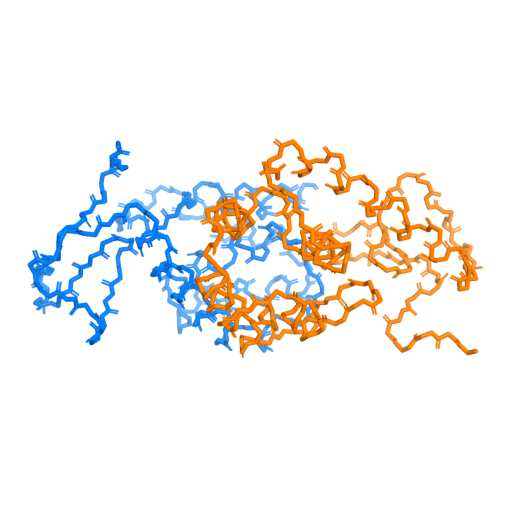910 39.193 1.00 23.80 128 ILE A N 1
ATOM 743 C CA . ILE A 1 103 ? 9.706 43.610 39.375 1.00 28.87 128 ILE A CA 1
ATOM 744 C C . ILE A 1 103 ? 8.603 43.410 38.337 1.00 24.24 128 ILE A C 1
ATOM 745 O O . ILE A 1 103 ? 8.389 42.304 37.843 1.00 25.15 128 ILE A O 1
ATOM 750 N N . LYS A 1 104 ? 7.923 44.496 37.984 1.00 25.41 129 LYS A N 1
ATOM 751 C CA . LYS A 1 104 ? 6.918 44.452 36.934 1.00 26.80 129 LYS A CA 1
ATOM 752 C C . LYS A 1 104 ? 7.548 44.028 35.610 1.00 21.77 129 LYS A C 1
ATOM 753 O O . LYS A 1 104 ? 6.981 43.214 34.874 1.00 25.18 129 LYS A O 1
ATOM 759 N N . GLY A 1 105 ? 8.723 44.581 35.313 1.00 23.21 130 GLY A N 1
ATOM 760 C CA . GLY A 1 105 ? 9.460 44.213 34.117 1.00 21.95 130 GLY A CA 1
ATOM 761 C C . GLY A 1 105 ? 9.897 42.756 34.146 1.00 18.70 130 GLY A C 1
ATOM 762 O O . GLY A 1 105 ? 9.891 42.077 33.129 1.00 19.97 130 GLY A O 1
ATOM 763 N N . ALA A 1 106 ? 10.296 42.275 35.322 1.00 18.74 131 ALA A N 1
ATOM 764 C CA . ALA A 1 106 ? 10.700 40.876 35.446 1.00 19.84 131 ALA A CA 1
ATOM 765 C C . ALA A 1 106 ? 9.493 39.975 35.199 1.00 17.85 131 ALA A C 1
ATOM 766 O O . ALA A 1 106 ? 9.580 38.960 34.500 1.00 18.39 131 ALA A O 1
ATOM 768 N N . CYS A 1 107 ? 8.364 40.351 35.783 1.00 17.87 132 CYS A N 1
ATOM 769 C CA . CYS A 1 107 ? 7.127 39.607 35.577 1.00 18.54 132 CYS A CA 1
ATOM 770 C C . CYS A 1 107 ? 6.738 39.572 34.091 1.00 21.63 132 CYS A C 1
ATOM 771 O O . CYS A 1 107 ? 6.411 38.524 33.548 1.00 22.32 132 CYS A O 1
ATOM 774 N N . ASP A 1 108 ? 6.784 40.727 33.437 1.00 22.57 133 ASP A N 1
ATOM 775 C CA . ASP A 1 108 ? 6.508 40.785 32.003 1.00 21.96 133 ASP A CA 1
ATOM 776 C C . ASP A 1 108 ? 7.389 39.822 31.214 1.00 21.09 133 ASP A C 1
ATOM 777 O O . ASP A 1 108 ? 6.899 39.109 30.344 1.00 22.12 133 ASP A O 1
ATOM 782 N N . GLN A 1 109 ? 8.685 39.804 31.518 1.00 18.94 134 GLN A N 1
ATOM 783 C CA . GLN A 1 109 ? 9.598 38.901 30.824 1.00 19.72 134 GLN A CA 1
ATOM 784 C C . GLN A 1 109 ? 9.153 37.453 30.962 1.00 18.20 134 GLN A C 1
ATOM 785 O O . GLN A 1 109 ? 9.057 36.729 29.975 1.00 19.29 134 GLN A O 1
ATOM 791 N N . LEU A 1 110 ? 8.895 37.022 32.194 1.00 17.48 135 LEU A N 1
ATOM 792 C CA . LEU A 1 110 ? 8.507 35.645 32.453 1.00 17.53 135 LEU A CA 1
ATOM 793 C C . LEU A 1 110 ? 7.206 35.302 31.740 1.00 20.54 135 LEU A C 1
ATOM 794 O O . LEU A 1 110 ? 7.028 34.192 31.241 1.00 19.39 135 LEU A O 1
ATOM 799 N N . ARG A 1 111 ? 6.287 36.257 31.713 1.00 19.16 136 ARG A N 1
ATOM 800 C CA . ARG A 1 111 ? 4.971 35.983 31.142 1.00 22.98 136 ARG A CA 1
ATOM 801 C C . ARG A 1 111 ? 4.965 35.829 29.619 1.00 22.32 136 ARG A C 1
ATOM 802 O O . ARG A 1 111 ? 3.965 35.397 29.049 1.00 25.81 136 ARG A O 1
ATOM 810 N N . ARG A 1 112 ? 6.065 36.165 28.953 1.00 22.39 137 ARG A N 1
ATOM 811 C CA . ARG A 1 112 ? 6.155 35.867 27.527 1.00 19.79 137 ARG A CA 1
ATOM 812 C C . ARG A 1 112 ? 6.226 34.358 27.308 1.00 24.37 137 ARG A C 1
ATOM 813 O O . ARG A 1 112 ? 5.819 33.843 26.251 1.00 24.38 137 ARG A O 1
ATOM 821 N N . TRP A 1 113 ? 6.754 33.651 28.307 1.00 18.54 138 TRP A N 1
ATOM 822 C CA . TRP A 1 113 ? 7.059 32.228 28.158 1.00 17.44 138 TRP A CA 1
ATOM 823 C C . TRP A 1 113 ? 6.034 31.288 28.782 1.00 19.91 138 TRP A C 1
ATOM 824 O O . TRP A 1 113 ? 6.199 30.071 28.752 1.00 22.49 138 TRP A O 1
ATOM 835 N N . THR A 1 114 ? 4.957 31.859 29.309 1.00 20.43 139 THR A N 1
ATOM 836 C CA . THR A 1 114 ? 3.921 31.067 29.970 1.00 21.05 139 THR A CA 1
ATOM 837 C C . THR A 1 114 ? 3.446 29.871 29.154 1.00 21.49 139 THR A C 1
ATOM 838 O O . THR A 1 114 ? 3.214 28.796 29.700 1.00 23.92 139 THR A O 1
ATOM 842 N N . TYR A 1 115 ? 3.272 30.065 27.848 1.00 23.52 140 TYR A N 1
ATOM 843 C CA . TYR A 1 115 ? 2.716 29.005 27.005 1.00 23.39 140 TYR A CA 1
ATOM 844 C C . TYR A 1 115 ? 3.717 28.404 26.030 1.00 30.40 140 TYR A C 1
ATOM 845 O O . TYR A 1 115 ? 3.332 27.673 25.128 1.00 32.30 140 TYR A O 1
ATOM 854 N N . ALA A 1 116 ? 4.997 28.702 26.219 1.00 28.45 141 ALA A N 1
ATOM 855 C CA . ALA A 1 116 ? 6.044 28.073 25.413 1.00 31.46 141 ALA A CA 1
ATOM 856 C C . ALA A 1 116 ? 5.930 26.545 25.446 1.00 46.02 141 ALA A C 1
ATOM 857 O O . ALA A 1 116 ? 5.842 25.897 24.400 1.00 44.20 141 ALA A O 1
ATOM 859 N N . GLY A 1 117 ? 5.962 25.980 26.652 0.50 30.22 142 GLY A N 1
ATOM 860 C CA . GLY A 1 117 ? 5.780 24.550 26.854 0.50 31.51 142 GLY A CA 1
ATOM 861 C C . GLY A 1 117 ? 6.852 23.654 26.259 0.50 39.01 142 GLY A C 1
ATOM 862 O O . GLY A 1 117 ? 6.555 22.772 25.451 0.50 46.15 142 GLY A O 1
ATOM 863 N N . GLY A 1 118 ? 8.098 23.861 26.672 0.50 37.86 143 GLY A N 1
ATOM 864 C CA . GLY A 1 118 ? 9.211 23.084 26.155 0.50 24.99 143 GLY A CA 1
ATOM 865 C C . GLY A 1 118 ? 9.616 21.896 27.012 0.50 33.12 143 GLY A C 1
ATOM 866 O O . GLY A 1 118 ? 8.947 20.865 27.016 0.50 28.31 143 GLY A O 1
ATOM 867 N N . LYS A 1 119 ? 10.724 22.041 27.733 1.00 35.28 144 LYS A N 1
ATOM 868 C CA . LYS A 1 119 ? 11.253 20.969 28.570 1.00 32.36 144 LYS A CA 1
ATOM 869 C C . LYS A 1 119 ? 10.265 20.612 29.665 1.00 31.84 144 LYS A C 1
ATOM 870 O O . LYS A 1 119 ? 9.373 21.397 29.995 1.00 33.14 144 LYS A O 1
ATOM 876 N N . GLN A 1 120 ? 10.423 19.428 30.235 0.50 19.07 145 GLN A N 1
ATOM 877 C CA . GLN A 1 120 ? 9.806 19.186 31.521 0.50 26.18 145 GLN A CA 1
ATOM 878 C C . GLN A 1 120 ? 10.579 20.075 32.475 0.50 19.82 145 GLN A C 1
ATOM 879 O O . GLN A 1 120 ? 11.801 19.963 32.570 0.50 18.97 145 GLN A O 1
ATOM 885 N N . TRP A 1 121 ? 9.879 20.974 33.154 1.00 34.45 146 TRP A N 1
ATOM 886 C CA . TRP A 1 121 ? 10.507 21.793 34.179 1.00 25.27 146 TRP A CA 1
ATOM 887 C C . TRP A 1 121 ? 11.007 20.850 35.251 1.00 31.12 146 TRP A C 1
ATOM 888 O O . TRP A 1 121 ? 10.259 20.006 35.746 1.00 37.91 146 TRP A O 1
ATOM 899 N N . LYS A 1 122 ? 12.274 20.985 35.615 1.00 19.79 147 LYS A N 1
ATOM 900 C CA . LYS A 1 122 ? 12.867 20.060 36.559 1.00 19.62 147 LYS A CA 1
ATOM 901 C C . LYS A 1 122 ? 12.883 20.684 37.938 1.00 19.56 147 LYS A C 1
ATOM 902 O O . LYS A 1 122 ? 13.127 21.894 38.083 1.00 19.51 147 LYS A O 1
ATOM 908 N N . GLY A 1 123 ? 12.614 19.859 38.949 1.00 19.22 148 GLY A N 1
ATOM 909 C CA . GLY A 1 123 ? 12.645 20.305 40.329 1.00 20.72 148 GLY A CA 1
ATOM 910 C C . GLY A 1 123 ? 11.281 20.183 40.974 1.00 25.19 148 GLY A C 1
ATOM 911 O O . GLY A 1 123 ? 10.361 19.617 40.391 1.00 24.19 148 GLY A O 1
ATOM 912 N N . LEU A 1 124 ? 11.149 20.728 42.177 1.00 24.60 149 LEU A N 1
ATOM 913 C CA . LEU A 1 124 ? 9.910 20.615 42.936 1.00 24.93 149 LEU A CA 1
ATOM 914 C C . LEU A 1 124 ? 8.974 21.793 42.713 1.00 35.56 149 LEU A C 1
ATOM 915 O O . LEU A 1 124 ? 7.807 21.753 43.098 1.00 41.59 149 LEU A O 1
ATOM 920 N N . MET A 1 125 ? 9.499 22.854 42.121 1.00 24.43 150 MET A N 1
ATOM 921 C CA . MET A 1 125 ? 8.677 24.007 41.775 1.00 29.43 150 MET A CA 1
ATOM 922 C C . MET A 1 125 ? 8.238 23.859 40.327 1.00 29.23 150 MET A C 1
ATOM 923 O O . MET A 1 125 ? 8.927 23.224 39.533 1.00 30.87 150 MET A O 1
ATOM 928 N N . THR A 1 126 ? 7.082 24.425 39.999 1.00 26.39 151 THR A N 1
ATOM 929 C CA . THR A 1 126 ? 6.611 24.489 38.618 1.00 24.31 151 THR A CA 1
ATOM 930 C C . THR A 1 126 ? 6.979 25.839 38.039 1.00 21.01 151 THR A C 1
ATOM 931 O O . THR A 1 126 ? 7.299 26.773 38.769 1.00 22.77 151 THR A O 1
ATOM 935 N N . ARG A 1 127 ? 6.950 25.952 36.717 1.00 21.70 152 ARG A N 1
ATOM 936 C CA . ARG A 1 127 ? 7.218 27.250 36.129 1.00 20.26 152 ARG A CA 1
ATOM 937 C C . ARG A 1 127 ? 6.162 28.283 36.532 1.00 19.26 152 ARG A C 1
ATOM 938 O O . ARG A 1 127 ? 6.478 29.457 36.736 1.00 20.12 152 ARG A O 1
ATOM 946 N N . ARG A 1 128 ? 4.911 27.848 36.666 1.00 18.73 153 ARG A N 1
ATOM 947 C CA . ARG A 1 128 ? 3.862 28.775 37.053 1.00 22.32 153 ARG A CA 1
ATOM 948 C C . ARG A 1 128 ? 4.104 29.301 38.473 1.00 16.79 153 ARG A C 1
ATOM 949 O O . ARG A 1 128 ? 3.816 30.462 38.771 1.00 19.49 153 ARG A O 1
ATOM 957 N N . GLU A 1 129 ? 4.642 28.455 39.352 1.00 19.08 154 GLU A N 1
ATOM 958 C CA . GLU A 1 129 ? 4.936 28.895 40.716 1.00 20.05 154 GLU A CA 1
ATOM 959 C C . GLU A 1 129 ? 6.019 29.971 40.729 1.00 19.11 154 GLU A C 1
ATOM 960 O O . GLU A 1 129 ? 5.983 30.901 41.531 1.00 21.33 154 GLU A O 1
ATOM 966 N N . ILE A 1 130 ? 6.995 29.841 39.837 1.00 18.07 155 ILE A N 1
ATOM 967 C CA . ILE A 1 130 ? 7.995 30.889 39.670 1.00 20.27 155 ILE A CA 1
ATOM 968 C C . ILE A 1 130 ? 7.375 32.192 39.198 1.00 20.65 155 ILE A C 1
ATOM 969 O O . ILE A 1 130 ? 7.671 33.250 39.739 1.00 19.84 155 ILE A O 1
ATOM 974 N N . GLU A 1 131 ? 6.529 32.128 38.166 1.00 18.13 156 GLU A N 1
ATOM 975 C CA . GLU A 1 131 ? 5.837 33.326 37.684 1.00 20.77 156 GLU A CA 1
ATOM 976 C C . GLU A 1 131 ? 5.080 34.007 38.798 1.00 23.55 156 GLU A C 1
ATOM 977 O O . GLU A 1 131 ? 5.140 35.225 38.959 1.00 26.60 156 GLU A O 1
ATOM 983 N N . ARG A 1 132 ? 4.342 33.202 39.552 1.00 21.75 157 ARG A N 1
ATOM 984 C CA . ARG A 1 132 ? 3.507 33.697 40.628 1.00 24.45 157 ARG A CA 1
ATOM 985 C C . ARG A 1 132 ? 4.360 34.403 41.661 1.00 28.30 157 ARG A C 1
ATOM 986 O O . ARG A 1 132 ? 4.020 35.488 42.130 1.00 30.43 157 ARG A O 1
ATOM 994 N N . GLU A 1 133 ? 5.485 33.792 42.005 1.00 22.90 158 GLU A N 1
ATOM 995 C CA . GLU A 1 133 ? 6.345 34.365 43.026 1.00 23.51 158 GLU A CA 1
ATOM 996 C C . GLU A 1 133 ? 6.830 35.758 42.624 1.00 29.16 158 GLU A C 1
ATOM 997 O O . GLU A 1 133 ? 6.691 36.713 43.388 1.00 38.90 158 GLU A O 1
ATOM 1003 N N . ILE A 1 134 ? 7.365 35.886 41.412 1.00 23.22 159 ILE A N 1
ATOM 1004 C CA . ILE A 1 134 ? 7.878 37.177 40.963 1.00 19.60 159 ILE A CA 1
ATOM 1005 C C . ILE A 1 134 ? 6.768 38.183 40.682 1.00 26.95 159 ILE A C 1
ATOM 1006 O O . ILE A 1 134 ? 6.866 39.345 41.072 1.00 30.02 159 ILE A O 1
ATOM 1011 N N . CYS A 1 135 ? 5.704 37.731 40.023 1.00 22.44 160 CYS A N 1
ATOM 1012 C CA . CYS A 1 135 ? 4.638 38.627 39.601 1.00 21.98 160 CYS A CA 1
ATOM 1013 C C . CYS A 1 135 ? 3.802 39.158 40.753 1.00 27.39 160 CYS A C 1
ATOM 1014 O O . CYS A 1 135 ? 3.312 40.280 40.700 1.00 33.16 160 CYS A O 1
ATOM 1017 N N . LEU A 1 136 ? 3.630 38.357 41.794 1.00 27.40 161 LEU A N 1
ATOM 1018 C CA . LEU A 1 136 ? 2.802 38.800 42.911 1.00 30.13 161 LEU A CA 1
ATOM 1019 C C . LEU A 1 136 ? 3.488 39.916 43.699 1.00 37.96 161 LEU A C 1
ATOM 1020 O O . LEU A 1 136 ? 2.835 40.653 44.433 1.00 43.25 161 LEU A O 1
ATOM 1025 N N . TRP A 1 137 ? 4.800 40.049 43.523 1.00 29.65 162 TRP A N 1
ATOM 1026 C CA . TRP A 1 137 ? 5.539 41.151 44.134 1.00 35.52 162 TRP A CA 1
ATOM 1027 C C . TRP A 1 137 ? 5.464 42.417 43.286 1.00 43.41 162 TRP A C 1
ATOM 1028 O O . TRP A 1 137 ? 5.666 43.523 43.787 1.00 52.99 162 TRP A O 1
ATOM 1039 N N . GLY A 1 138 ? 5.182 42.249 41.999 1.00 39.03 163 GLY A N 1
ATOM 1040 C CA . GLY A 1 138 ? 5.074 43.376 41.092 1.00 45.48 163 GLY A CA 1
ATOM 1041 C C . GLY A 1 138 ? 3.771 44.125 41.292 1.00 60.18 163 GLY A C 1
ATOM 1042 O O . GLY A 1 138 ? 3.685 45.326 41.031 1.00 55.68 163 GLY A O 1
ATOM 1043 N N . GLN A 1 139 ? 2.754 43.406 41.756 1.00 62.13 164 GLN A N 1
ATOM 1044 C CA . GLN A 1 139 ? 1.457 43.999 42.054 1.00 70.20 164 GLN A CA 1
ATOM 1045 C C . GLN A 1 139 ? 1.535 44.871 43.303 1.00 60.45 164 GLN A C 1
ATOM 1046 O O . GLN A 1 139 ? 2.346 44.620 44.196 1.00 65.38 164 GLN A O 1
ATOM 1048 N N . ASP B 1 7 ? 27.494 50.723 70.249 1.00 42.76 32 ASP B N 1
ATOM 1049 C CA . ASP B 1 7 ? 27.597 50.846 68.800 1.00 53.93 32 ASP B CA 1
ATOM 1050 C C . ASP B 1 7 ? 26.628 49.907 68.089 1.00 48.16 32 ASP B C 1
ATOM 1051 O O . ASP B 1 7 ? 26.528 48.728 68.433 1.00 46.08 32 ASP B O 1
ATOM 1053 N N . GLY B 1 8 ? 25.915 50.435 67.098 1.00 38.39 33 GLY B N 1
ATOM 1054 C CA . GLY B 1 8 ? 25.026 49.625 66.285 1.00 35.62 33 GLY B CA 1
ATOM 1055 C C . GLY B 1 8 ? 25.794 48.521 65.584 1.00 43.43 33 GLY B C 1
ATOM 1056 O O . GLY B 1 8 ? 26.995 48.647 65.348 1.00 41.71 33 GLY B O 1
ATOM 1057 N N . LEU B 1 9 ? 25.106 47.429 65.262 1.00 31.60 34 LEU B N 1
ATOM 1058 C CA . LEU B 1 9 ? 25.725 46.313 64.562 1.00 30.89 34 LEU B CA 1
ATOM 1059 C C . LEU B 1 9 ? 25.956 46.632 63.094 1.00 36.67 34 LEU B C 1
ATOM 1060 O O . LEU B 1 9 ? 25.149 47.315 62.462 1.00 35.39 34 LEU B O 1
ATOM 1065 N N . GLU B 1 10 ? 27.061 46.127 62.557 1.00 45.39 35 GLU B N 1
ATOM 1066 C CA . GLU B 1 10 ? 27.380 46.301 61.145 1.00 43.99 35 GLU B CA 1
ATOM 1067 C C . GLU B 1 10 ? 26.278 45.725 60.272 1.00 41.32 35 GLU B C 1
ATOM 1068 O O . GLU B 1 10 ? 25.900 44.566 60.421 1.00 41.27 35 GLU B O 1
ATOM 1070 N N . GLY B 1 11 ? 25.756 46.546 59.368 1.00 36.15 36 GLY B N 1
ATOM 1071 C CA . GLY B 1 11 ? 24.797 46.074 58.389 1.00 37.52 36 GLY B CA 1
ATOM 1072 C C . GLY B 1 11 ? 23.360 46.045 58.866 1.00 39.92 36 GLY B C 1
ATOM 1073 O O . GLY B 1 11 ? 22.478 45.591 58.142 1.00 43.02 36 GLY B O 1
ATOM 1074 N N . VAL B 1 12 ? 23.119 46.517 60.087 1.00 32.18 37 VAL B N 1
ATOM 1075 C CA . VAL B 1 12 ? 21.752 46.628 60.581 1.00 26.62 37 VAL B CA 1
ATOM 1076 C C . VAL B 1 12 ? 21.256 48.061 60.444 1.00 25.85 37 VAL B C 1
ATOM 1077 O O . VAL B 1 12 ? 21.924 49.006 60.871 1.00 28.72 37 VAL B O 1
ATOM 1081 N N . SER B 1 13 ? 20.087 48.216 59.833 1.00 24.49 38 SER B N 1
ATOM 1082 C CA . SER B 1 13 ? 19.453 49.514 59.725 1.00 21.83 38 SER B CA 1
ATOM 1083 C C . SER B 1 13 ? 18.523 49.730 60.915 1.00 21.13 38 SER B C 1
ATOM 1084 O O . SER B 1 13 ? 17.590 48.964 61.135 1.00 24.13 38 SER B O 1
ATOM 1087 N N . TYR B 1 14 ? 18.775 50.790 61.673 1.00 21.03 39 TYR B N 1
ATOM 1088 C CA . TYR B 1 14 ? 17.931 51.101 62.819 1.00 19.90 39 TYR B CA 1
ATOM 1089 C C . TYR B 1 14 ? 16.773 52.037 62.512 1.00 23.58 39 TYR B C 1
ATOM 1090 O O . TYR B 1 14 ? 15.931 52.289 63.367 1.00 22.49 39 TYR B O 1
ATOM 1099 N N . ILE B 1 15 ? 16.717 52.545 61.283 1.00 21.14 40 ILE B N 1
ATOM 1100 C CA . ILE B 1 15 ? 15.571 53.326 60.845 1.00 17.68 40 ILE B CA 1
ATOM 1101 C C . ILE B 1 15 ? 14.920 52.581 59.687 1.00 15.27 40 ILE B C 1
ATOM 1102 O O . ILE B 1 15 ? 15.624 52.064 58.827 1.00 20.51 40 ILE B O 1
ATOM 1107 N N . PRO B 1 16 ? 13.585 52.482 59.692 1.00 15.77 41 PRO B N 1
ATOM 1108 C CA . PRO B 1 16 ? 12.921 51.672 58.661 1.00 16.42 41 PRO B CA 1
ATOM 1109 C C . PRO B 1 16 ? 13.190 52.196 57.259 1.00 24.39 41 PRO B C 1
ATOM 1110 O O . PRO B 1 16 ? 13.342 53.397 57.048 1.00 19.23 41 PRO B O 1
ATOM 1114 N N . TYR B 1 17 ? 13.272 51.280 56.308 1.00 17.12 42 TYR B N 1
ATOM 1115 C CA . TYR B 1 17 ? 13.519 51.643 54.909 1.00 16.07 42 TYR B CA 1
ATOM 1116 C C . TYR B 1 17 ? 12.662 50.714 54.072 1.00 18.99 42 TYR B C 1
ATOM 1117 O O . TYR B 1 17 ? 12.264 49.658 54.540 1.00 17.99 42 TYR B O 1
ATOM 1126 N N . LYS B 1 18 ? 12.379 51.100 52.833 1.00 16.05 43 LYS B N 1
ATOM 1127 C CA . LYS B 1 18 ? 11.676 50.210 51.913 1.00 20.71 43 LYS B CA 1
ATOM 1128 C C . LYS B 1 18 ? 12.661 49.318 51.171 1.00 19.46 43 LYS B C 1
ATOM 1129 O O . LYS B 1 18 ? 13.662 49.805 50.621 1.00 21.42 43 LYS B O 1
ATOM 1135 N N . ASP B 1 19 ? 12.387 48.014 51.151 1.00 19.98 44 ASP B N 1
ATOM 1136 C CA . ASP B 1 19 ? 13.265 47.090 50.442 1.00 21.42 44 ASP B CA 1
ATOM 1137 C C . ASP B 1 19 ? 12.945 47.111 48.961 1.00 22.26 44 ASP B C 1
ATOM 1138 O O . ASP B 1 19 ? 12.123 47.912 48.518 1.00 23.35 44 ASP B O 1
ATOM 1143 N N . ILE B 1 20 ? 13.590 46.225 48.209 1.00 21.10 45 ILE B N 1
ATOM 1144 C CA . ILE B 1 20 ? 13.494 46.244 46.747 1.00 26.75 45 ILE B CA 1
ATOM 1145 C C . ILE B 1 20 ? 12.067 46.036 46.254 1.00 24.18 45 ILE B C 1
ATOM 1146 O O . ILE B 1 20 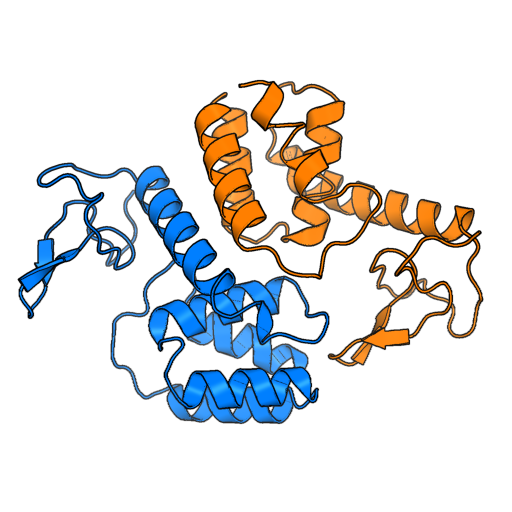? 11.704 46.546 45.197 1.00 32.25 45 ILE B O 1
ATOM 1151 N N . VAL B 1 21 ? 11.254 45.293 47.003 1.00 22.75 46 VAL B N 1
ATOM 1152 C CA . VAL B 1 21 ? 9.871 45.035 46.584 1.00 18.99 46 VAL B CA 1
ATOM 1153 C C . VAL B 1 21 ? 8.861 45.991 47.237 1.00 26.19 46 VAL B C 1
ATOM 1154 O O . VAL B 1 21 ? 7.656 45.781 47.157 1.00 29.72 46 VAL B O 1
ATOM 1158 N N . GLY B 1 22 ? 9.367 47.042 47.881 1.00 23.91 47 GLY B N 1
ATOM 1159 C CA . GLY B 1 22 ? 8.521 48.116 48.385 1.00 25.40 47 GLY B CA 1
ATOM 1160 C C . GLY B 1 22 ? 8.002 47.925 49.804 1.00 23.30 47 GLY B C 1
ATOM 1161 O O . GLY B 1 22 ? 7.156 48.691 50.257 1.00 26.49 47 GLY B O 1
ATOM 1162 N N . VAL B 1 23 ? 8.516 46.911 50.496 1.00 23.04 48 VAL B N 1
ATOM 1163 C CA . VAL B 1 23 ? 8.067 46.555 51.837 1.00 17.91 48 VAL B CA 1
ATOM 1164 C C . VAL B 1 23 ? 8.922 47.241 52.910 1.00 17.40 48 VAL B C 1
ATOM 1165 O O . VAL B 1 23 ? 10.150 47.201 52.851 1.00 19.56 48 VAL B O 1
ATOM 1169 N N . TRP B 1 24 ? 8.268 47.878 53.881 1.00 19.60 49 TRP B N 1
ATOM 1170 C CA . TRP B 1 24 ? 9.001 48.524 54.963 1.00 18.48 49 TRP B CA 1
ATOM 1171 C C . TRP B 1 24 ? 9.709 47.489 55.823 1.00 17.71 49 TRP B C 1
ATOM 1172 O O . TRP B 1 24 ? 9.102 46.498 56.224 1.00 20.14 49 TRP B O 1
ATOM 1183 N N . THR B 1 25 ? 10.979 47.744 56.127 1.00 17.02 50 THR B N 1
ATOM 1184 C CA . THR B 1 25 ? 11.819 46.790 56.843 1.00 16.92 50 THR B CA 1
ATOM 1185 C C . THR B 1 25 ? 12.679 47.533 57.862 1.00 20.58 50 THR B C 1
ATOM 1186 O O . THR B 1 25 ? 13.037 48.685 57.650 1.00 18.61 50 THR B O 1
ATOM 1190 N N . VAL B 1 26 ? 13.006 46.892 58.978 1.00 17.80 51 VAL B N 1
ATOM 1191 C CA . VAL B 1 26 ? 13.903 47.536 59.937 1.00 17.86 51 VAL B CA 1
ATOM 1192 C C . VAL B 1 26 ? 14.607 46.461 60.762 1.00 19.41 51 VAL B C 1
ATOM 1193 O O . VAL B 1 26 ? 14.147 45.322 60.802 1.00 15.68 51 VAL B O 1
ATOM 1197 N N . CYS B 1 27 ? 15.720 46.809 61.397 1.00 17.57 52 CYS B N 1
ATOM 1198 C CA . CYS B 1 27 ? 16.424 45.880 62.296 1.00 14.76 52 CYS B CA 1
ATOM 1199 C C . CYS B 1 27 ? 16.891 44.620 61.564 1.00 19.34 52 CYS B C 1
ATOM 1200 O O . CYS B 1 27 ? 17.494 44.716 60.494 1.00 17.76 52 CYS B O 1
ATOM 1203 N N . HIS B 1 28 ? 16.615 43.443 62.117 1.00 19.07 53 HIS B N 1
ATOM 1204 C CA . HIS B 1 28 ? 17.124 42.217 61.512 1.00 18.57 53 HIS B CA 1
ATOM 1205 C C . HIS B 1 28 ? 16.176 41.671 60.452 1.00 20.56 53 HIS B C 1
ATOM 1206 O O . HIS B 1 28 ? 15.641 40.571 60.583 1.00 21.69 53 HIS B O 1
ATOM 1213 N N . GLY B 1 29 ? 15.949 42.466 59.410 1.00 19.33 54 GLY B N 1
ATOM 1214 C CA . GLY B 1 29 ? 15.049 42.072 58.347 1.00 24.41 54 GLY B CA 1
ATOM 1215 C C . GLY B 1 29 ? 13.595 42.020 58.776 1.00 21.47 54 GLY B C 1
ATOM 1216 O O . GLY B 1 29 ? 12.769 41.372 58.119 1.00 20.23 54 GLY B O 1
ATOM 1217 N N . HIS B 1 30 ? 13.266 42.700 59.877 1.00 17.15 55 HIS B N 1
ATOM 1218 C CA . HIS B 1 30 ? 11.885 42.705 60.333 1.00 15.79 55 HIS B CA 1
ATOM 1219 C C . HIS B 1 30 ? 10.953 43.452 59.381 1.00 21.75 55 HIS B C 1
ATOM 1220 O O . HIS B 1 30 ? 11.247 44.575 58.963 1.00 19.49 55 HIS B O 1
ATOM 1227 N N . THR B 1 31 ? 9.818 42.829 59.077 1.00 18.68 56 THR B N 1
ATOM 1228 C CA . THR B 1 31 ? 8.725 43.471 58.342 1.00 21.13 56 THR B CA 1
ATOM 1229 C C . THR B 1 31 ? 7.433 43.275 59.117 1.00 25.50 56 THR B C 1
ATOM 1230 O O . THR B 1 31 ? 7.285 42.296 59.851 1.00 25.32 56 THR B O 1
ATOM 1234 N N . GLY B 1 32 ? 6.495 44.200 58.963 1.00 24.97 57 GLY B N 1
ATOM 1235 C CA . GLY B 1 32 ? 5.211 44.054 59.615 1.00 29.17 57 GLY B CA 1
ATOM 1236 C C . GLY B 1 32 ? 4.540 45.374 59.909 1.00 34.61 57 GLY B C 1
ATOM 1237 O O . GLY B 1 32 ? 5.182 46.423 59.876 1.00 25.57 57 GLY B O 1
ATOM 1238 N N . LYS B 1 33 ? 3.247 45.312 60.208 1.00 33.24 58 LYS B N 1
ATOM 1239 C CA . LYS B 1 33 ? 2.448 46.505 60.453 1.00 33.97 58 LYS B CA 1
ATOM 1240 C C . LYS B 1 33 ? 2.789 47.177 61.777 1.00 36.66 58 LYS B C 1
ATOM 1241 O O . LYS B 1 33 ? 2.224 48.216 62.105 1.00 38.24 58 LYS B O 1
ATOM 1243 N N . ASP B 1 34 ? 3.714 46.591 62.535 1.00 28.02 59 ASP B N 1
ATOM 1244 C CA . ASP B 1 34 ? 4.103 47.168 63.822 1.00 32.70 59 ASP B CA 1
ATOM 1245 C C . ASP B 1 34 ? 5.230 48.193 63.694 1.00 30.83 59 ASP B C 1
ATOM 1246 O O . ASP B 1 34 ? 5.547 48.902 64.648 1.00 30.49 59 ASP B O 1
ATOM 1251 N N . ILE B 1 35 ? 5.834 48.280 62.516 1.00 23.37 60 ILE B N 1
ATOM 1252 C CA . ILE B 1 35 ? 6.931 49.216 62.319 1.00 22.64 60 ILE B CA 1
ATOM 1253 C C . ILE B 1 35 ? 6.463 50.666 62.404 1.00 20.07 60 ILE B C 1
ATOM 1254 O O . ILE B 1 35 ? 5.427 51.035 61.843 1.00 27.19 60 ILE B O 1
ATOM 1259 N N . MET B 1 36 ? 7.211 51.474 63.144 1.00 22.82 61 MET B N 1
ATOM 1260 C CA . MET B 1 36 ? 6.923 52.900 63.216 1.00 23.71 61 MET B CA 1
ATOM 1261 C C . MET B 1 36 ? 7.854 53.639 62.261 1.00 16.81 61 MET B C 1
ATOM 1262 O O . MET B 1 36 ? 9.062 53.723 62.480 1.00 21.19 61 MET B O 1
ATOM 1267 N N . LEU B 1 37 ? 7.271 54.149 61.185 1.00 23.71 62 LEU B N 1
ATOM 1268 C CA . LEU B 1 37 ? 8.043 54.821 60.150 1.00 26.10 62 LEU B CA 1
ATOM 1269 C C . LEU B 1 37 ? 8.767 56.011 60.753 1.00 25.84 62 LEU B C 1
ATOM 1270 O O . LEU B 1 37 ? 8.176 56.777 61.498 1.00 29.52 62 LEU B O 1
ATOM 1275 N N . GLY B 1 38 ? 10.047 56.153 60.436 1.00 24.75 63 GLY B N 1
ATOM 1276 C CA . GLY B 1 38 ? 10.824 57.298 60.891 1.00 28.13 63 GLY B CA 1
ATOM 1277 C C . GLY B 1 38 ? 11.481 57.118 62.248 1.00 32.26 63 GLY B C 1
ATOM 1278 O O . GLY B 1 38 ? 12.410 57.850 62.595 1.00 30.68 63 GLY B O 1
ATOM 1279 N N . LYS B 1 39 ? 11.004 56.143 63.018 1.00 22.74 64 LYS B N 1
ATOM 1280 C CA . LYS B 1 39 ? 11.552 55.898 64.349 1.00 26.74 64 LYS B CA 1
ATOM 1281 C C . LYS B 1 39 ? 12.978 55.363 64.281 1.00 28.29 64 LYS B C 1
ATOM 1282 O O . LYS B 1 39 ? 13.290 54.511 63.447 1.00 23.87 64 LYS B O 1
ATOM 1288 N N . THR B 1 40 ? 13.851 55.860 65.152 1.00 21.94 65 THR B N 1
ATOM 1289 C CA . THR B 1 40 ? 15.173 55.273 65.272 1.00 18.89 65 THR B CA 1
ATOM 1290 C C . THR B 1 40 ? 15.148 54.220 66.376 1.00 32.59 65 THR B C 1
ATOM 1291 O O . THR B 1 40 ? 15.052 54.544 67.563 1.00 24.64 65 THR B O 1
ATOM 1295 N N . TYR B 1 41 ? 15.258 52.959 65.981 1.00 24.40 66 TYR B N 1
ATOM 1296 C CA . TYR B 1 41 ? 15.197 51.850 66.924 1.00 19.69 66 TYR B CA 1
ATOM 1297 C C . TYR B 1 41 ? 16.504 51.661 67.693 1.00 16.44 66 TYR B C 1
ATOM 1298 O O . TYR B 1 41 ? 17.597 51.882 67.173 1.00 20.98 66 TYR B O 1
ATOM 1307 N N . THR B 1 42 ? 16.393 51.248 68.956 1.00 20.17 67 THR B N 1
ATOM 1308 C CA . THR B 1 42 ? 17.556 50.916 69.745 1.00 21.38 67 THR B CA 1
ATOM 1309 C C . THR B 1 42 ? 17.925 49.468 69.482 1.00 23.61 67 THR B C 1
ATOM 1310 O O . THR B 1 42 ? 17.103 48.700 68.971 1.00 20.69 67 THR B O 1
ATOM 1314 N N . LYS B 1 43 ? 19.159 49.106 69.810 1.00 22.61 68 LYS B N 1
ATOM 1315 C CA . LYS B 1 43 ? 19.601 47.719 69.720 1.00 23.77 68 LYS B CA 1
ATOM 1316 C C . LYS B 1 43 ? 18.656 46.780 70.476 1.00 24.25 68 LYS B C 1
ATOM 1317 O O . LYS B 1 43 ? 18.311 45.707 69.980 1.00 20.38 68 LYS B O 1
ATOM 1323 N N . ALA B 1 44 ? 18.239 47.191 71.673 1.00 23.69 69 ALA B N 1
ATOM 1324 C CA . ALA B 1 44 ? 17.282 46.414 72.460 1.00 23.04 69 ALA B CA 1
ATOM 1325 C C . ALA B 1 44 ? 15.970 46.200 71.717 1.00 19.89 69 ALA B C 1
ATOM 1326 O O . ALA B 1 44 ? 15.393 45.112 71.756 1.00 18.69 69 ALA B O 1
ATOM 1328 N N . GLU B 1 45 ? 15.497 47.231 71.024 1.00 19.11 70 GLU B N 1
ATOM 1329 C CA . GLU B 1 45 ? 14.241 47.109 70.285 1.00 20.94 70 GLU B CA 1
ATOM 1330 C C . GLU B 1 45 ? 14.392 46.196 69.067 1.00 18.86 70 GLU B C 1
ATOM 1331 O O . GLU B 1 45 ? 13.480 45.435 68.733 1.00 17.98 70 GLU B O 1
ATOM 1337 N N . CYS B 1 46 ? 15.545 46.271 68.416 1.00 19.68 71 CYS B N 1
ATOM 1338 C CA . CYS B 1 46 ? 15.829 45.386 67.287 1.00 16.71 71 CYS B CA 1
ATOM 1339 C C . CYS B 1 46 ? 15.848 43.940 67.757 1.00 18.68 71 CYS B C 1
ATOM 1340 O O . CYS B 1 46 ? 15.372 43.055 67.056 1.00 18.91 71 CYS B O 1
ATOM 1343 N N . LYS B 1 47 ? 16.392 43.695 68.947 1.00 16.71 72 LYS B N 1
ATOM 1344 C CA . LYS B 1 47 ? 16.452 42.315 69.451 1.00 16.28 72 LYS B CA 1
ATOM 1345 C C . LYS B 1 47 ? 15.054 41.835 69.845 1.00 16.94 72 LYS B C 1
ATOM 1346 O O . LYS B 1 47 ? 14.715 40.657 69.674 1.00 17.55 72 LYS B O 1
ATOM 1352 N N . ALA B 1 48 ? 14.243 42.751 70.367 1.00 17.53 73 ALA B N 1
ATOM 1353 C CA . ALA B 1 48 ? 12.850 42.440 70.669 1.00 20.55 73 ALA B CA 1
ATOM 1354 C C . ALA B 1 48 ? 12.086 42.026 69.413 1.00 17.28 73 ALA B C 1
ATOM 1355 O O . ALA B 1 48 ? 11.265 41.114 69.446 1.00 16.80 73 ALA B O 1
ATOM 1357 N N . LEU B 1 49 ? 12.340 42.717 68.307 1.00 16.95 74 LEU B N 1
ATOM 1358 C CA . LEU B 1 49 ? 11.678 42.378 67.054 1.00 17.14 74 LEU B CA 1
ATOM 1359 C C . LEU B 1 49 ? 12.152 41.014 66.555 1.00 15.32 74 LEU B C 1
ATOM 1360 O O . LEU B 1 49 ? 11.361 40.234 66.027 1.00 17.40 74 LEU B O 1
ATOM 1365 N N . LEU B 1 50 ? 13.439 40.726 66.722 1.00 16.19 75 LEU B N 1
ATOM 1366 C CA . LEU B 1 50 ? 13.963 39.425 66.324 1.00 15.76 75 LEU B CA 1
ATOM 1367 C C . LEU B 1 50 ? 13.350 38.311 67.183 1.00 15.46 75 LEU B C 1
ATOM 1368 O O . LEU B 1 50 ? 12.988 37.244 66.684 1.00 16.69 75 LEU B O 1
ATOM 1373 N N . ASN B 1 51 ? 13.234 38.568 68.481 1.00 14.10 76 ASN B N 1
ATOM 1374 C CA . ASN B 1 51 ? 12.638 37.587 69.383 1.00 14.60 76 ASN B CA 1
ATOM 1375 C C . ASN B 1 51 ? 11.209 37.257 68.927 1.00 16.72 76 ASN B C 1
ATOM 1376 O O . ASN B 1 51 ? 10.786 36.096 68.908 1.00 17.10 76 ASN B O 1
ATOM 1381 N N . LYS B 1 52 ? 10.475 38.293 68.536 1.00 17.11 77 LYS B N 1
ATOM 1382 C CA . LYS B 1 52 ? 9.105 38.145 68.059 1.00 15.84 77 LYS B CA 1
ATOM 1383 C C . LYS B 1 52 ? 9.049 37.331 66.761 1.00 17.12 77 LYS B C 1
ATOM 1384 O O . LYS B 1 52 ? 8.224 36.423 66.613 1.00 17.43 77 LYS B O 1
ATOM 1390 N N . ASP B 1 53 ? 9.963 37.622 65.841 1.00 14.35 78 ASP B N 1
ATOM 1391 C CA . ASP B 1 53 ? 9.991 36.922 64.564 1.00 14.34 78 ASP B CA 1
ATOM 1392 C C . ASP B 1 53 ? 10.421 35.469 64.713 1.00 14.49 78 ASP B C 1
ATOM 1393 O O . ASP B 1 53 ? 9.871 34.589 64.042 1.00 19.05 78 ASP B O 1
ATOM 1398 N N . LEU B 1 54 ? 11.391 35.215 65.583 1.00 16.05 79 LEU B N 1
ATOM 1399 C CA . LEU B 1 54 ? 11.842 33.838 65.804 1.00 15.36 79 LEU B CA 1
ATOM 1400 C C . LEU B 1 54 ? 10.756 33.002 66.484 1.00 13.77 79 LEU B C 1
ATOM 1401 O O . LEU B 1 54 ? 10.606 31.811 66.193 1.00 14.84 79 LEU B O 1
ATOM 1406 N N . ALA B 1 55 ? 9.991 33.632 67.372 1.00 15.22 80 ALA B N 1
ATOM 1407 C CA . ALA B 1 55 ? 8.914 32.927 68.055 1.00 18.03 80 ALA B CA 1
ATOM 1408 C C . ALA B 1 55 ? 7.871 32.506 67.035 1.00 17.02 80 ALA B C 1
ATOM 1409 O O . ALA B 1 55 ? 7.252 31.450 67.155 1.00 19.43 80 ALA B O 1
ATOM 1411 N N . THR B 1 56 ? 7.677 33.350 66.027 1.00 17.37 81 THR B N 1
ATOM 1412 C CA . THR B 1 56 ? 6.725 33.067 64.959 1.00 17.04 81 THR B CA 1
ATOM 1413 C C . THR B 1 56 ? 7.209 31.890 64.116 1.00 16.32 81 THR B C 1
ATOM 1414 O O . THR B 1 56 ? 6.440 30.989 63.807 1.00 18.37 81 THR B O 1
ATOM 1418 N N . VAL B 1 57 ? 8.492 31.886 63.774 1.00 15.15 82 VAL B N 1
ATOM 1419 C CA . VAL B 1 57 ? 9.070 30.734 63.069 1.00 15.74 82 VAL B CA 1
ATOM 1420 C C . VAL B 1 57 ? 8.890 29.469 63.900 1.00 17.16 82 VAL B C 1
ATOM 1421 O O . VAL B 1 57 ? 8.543 28.404 63.373 1.00 18.06 82 VAL B O 1
ATOM 1425 N N . ALA B 1 58 ? 9.140 29.580 65.205 1.00 14.64 83 ALA B N 1
ATOM 1426 C CA . ALA B 1 58 ? 9.052 28.418 66.084 1.00 17.90 83 ALA B CA 1
ATOM 1427 C C . ALA B 1 58 ? 7.637 27.841 66.077 1.00 21.39 83 ALA B C 1
ATOM 1428 O O . ALA B 1 58 ? 7.447 26.625 66.011 1.00 18.99 83 ALA B O 1
ATOM 1430 N N . ARG B 1 59 ? 6.636 28.713 66.136 1.00 17.31 84 ARG B N 1
ATOM 1431 C CA . ARG B 1 59 ? 5.256 28.216 66.113 1.00 18.44 84 ARG B CA 1
ATOM 1432 C C . ARG B 1 59 ? 4.994 27.443 64.817 1.00 22.58 84 ARG B C 1
ATOM 1433 O O . ARG B 1 59 ? 4.296 26.426 64.825 1.00 25.32 84 ARG B O 1
ATOM 1441 N N . GLN B 1 60 ? 5.585 27.904 63.718 1.00 19.82 85 GLN B N 1
ATOM 1442 C CA . GLN B 1 60 ? 5.417 27.267 62.409 1.00 21.49 85 GLN B CA 1
ATOM 1443 C C . GLN B 1 60 ? 6.086 25.894 62.309 1.00 23.66 85 GLN B C 1
ATOM 1444 O O . GLN B 1 60 ? 5.500 24.955 61.765 1.00 25.62 85 GLN B O 1
ATOM 1450 N N . ILE B 1 61 ? 7.317 25.772 62.800 1.00 20.09 86 ILE B N 1
ATOM 1451 C CA . ILE B 1 61 ? 8.074 24.546 62.542 1.00 18.55 86 ILE B CA 1
ATOM 1452 C C . ILE B 1 61 ? 8.093 23.545 63.692 1.00 21.33 86 ILE B C 1
ATOM 1453 O O . ILE B 1 61 ? 8.352 22.369 63.476 1.00 19.02 86 ILE B O 1
ATOM 1458 N N . ASN B 1 62 ? 7.840 23.993 64.917 1.00 18.33 87 ASN B N 1
ATOM 1459 C CA . ASN B 1 62 ? 7.923 23.062 66.037 1.00 18.78 87 ASN B CA 1
ATOM 1460 C C . ASN B 1 62 ? 7.032 21.798 65.878 1.00 20.12 87 ASN B C 1
ATOM 1461 O O . ASN B 1 62 ? 7.434 20.711 66.287 1.00 19.70 87 ASN B O 1
ATOM 1466 N N . PRO B 1 63 ? 5.841 21.934 65.269 1.00 21.66 88 PRO B N 1
ATOM 1467 C CA . PRO B 1 63 ? 4.995 20.749 65.036 1.00 25.04 88 PRO B CA 1
ATOM 1468 C C . PRO B 1 63 ? 5.671 19.700 64.165 1.00 27.21 88 PRO B C 1
ATOM 1469 O O . PRO B 1 63 ? 5.261 18.539 64.154 1.00 27.76 88 PRO B O 1
ATOM 1473 N N . TYR B 1 64 ? 6.702 20.113 63.442 1.00 21.94 89 TYR B N 1
ATOM 1474 C CA . TYR B 1 64 ? 7.390 19.232 62.504 1.00 23.06 89 TYR B CA 1
ATOM 1475 C C . TYR B 1 64 ? 8.712 18.727 63.068 1.00 26.87 89 TYR B C 1
ATOM 1476 O O . TYR B 1 64 ? 9.413 17.948 62.430 1.00 29.12 89 TYR B O 1
ATOM 1485 N N . ILE B 1 65 ? 9.054 19.183 64.267 1.00 21.38 90 ILE B N 1
ATOM 1486 C CA . ILE B 1 65 ? 10.221 18.656 64.956 1.00 21.38 90 ILE B CA 1
ATOM 1487 C C . ILE B 1 65 ? 9.719 17.618 65.949 1.00 26.78 90 ILE B C 1
ATOM 1488 O O . ILE B 1 65 ? 9.007 17.944 66.889 1.00 26.09 90 ILE B O 1
ATOM 1493 N N . LYS B 1 66 ? 10.067 16.360 65.716 1.00 24.31 91 LYS B N 1
ATOM 1494 C CA . LYS B 1 66 ? 9.453 15.266 66.468 1.00 31.74 91 LYS B CA 1
ATOM 1495 C C . LYS B 1 66 ? 10.428 14.533 67.387 1.00 34.94 91 LYS B C 1
ATOM 1496 O O . LYS B 1 66 ? 10.098 13.501 67.978 1.00 35.79 91 LYS B O 1
ATOM 1502 N N . VAL B 1 67 ? 11.627 15.083 67.517 1.00 26.89 92 VAL B N 1
ATOM 1503 C CA . VAL B 1 67 ? 12.648 14.506 68.371 1.00 29.29 92 VAL B CA 1
ATOM 1504 C C . VAL B 1 67 ? 13.157 15.562 69.339 1.00 36.49 92 VAL B C 1
ATOM 1505 O O . VAL B 1 67 ? 13.024 16.765 69.096 1.00 28.45 92 VAL B O 1
ATOM 1509 N N . ASP B 1 68 ? 13.740 15.111 70.443 1.00 38.79 93 ASP B N 1
ATOM 1510 C CA . ASP B 1 68 ? 14.274 16.021 71.438 1.00 24.31 93 ASP B CA 1
ATOM 1511 C C . ASP B 1 68 ? 15.653 16.452 70.960 1.00 34.83 93 ASP B C 1
ATOM 1512 O O . ASP B 1 68 ? 16.536 15.622 70.781 1.00 37.45 93 ASP B O 1
ATOM 1517 N N . ILE B 1 69 ? 15.832 17.750 70.735 1.00 36.42 94 ILE B N 1
ATOM 1518 C CA . ILE B 1 69 ? 17.100 18.257 70.237 1.00 30.94 94 ILE B CA 1
ATOM 1519 C C . ILE B 1 69 ? 17.714 19.265 71.190 1.00 30.73 94 ILE B C 1
ATOM 1520 O O . ILE B 1 69 ? 17.007 19.944 71.946 1.00 31.65 94 ILE B O 1
ATOM 1525 N N . PRO B 1 70 ? 19.046 19.370 71.165 1.00 25.06 95 PRO B N 1
ATOM 1526 C CA . PRO B 1 70 ? 19.747 20.335 72.009 1.00 24.97 95 PRO B CA 1
ATOM 1527 C C . PRO B 1 70 ? 19.197 21.737 71.766 1.00 35.43 95 PRO B C 1
ATOM 1528 O O . PRO B 1 70 ? 18.868 22.072 70.623 1.00 28.91 95 PRO B O 1
ATOM 1532 N N . GLU B 1 71 ? 19.108 22.538 72.822 1.00 28.60 96 GLU B N 1
ATOM 1533 C CA . GLU B 1 71 ? 18.552 23.885 72.729 1.00 32.19 96 GLU B CA 1
ATOM 1534 C C . GLU B 1 71 ? 19.347 24.762 71.760 1.00 31.75 96 GLU B C 1
ATOM 1535 O O . GLU B 1 71 ? 18.790 25.663 71.140 1.00 26.08 96 GLU B O 1
ATOM 1541 N N . THR B 1 72 ? 20.644 24.493 71.632 1.00 29.38 97 THR B N 1
ATOM 1542 C CA . THR B 1 72 ? 21.483 25.218 70.679 1.00 28.39 97 THR B CA 1
ATOM 1543 C C . THR B 1 72 ? 21.138 24.881 69.235 1.00 19.29 97 THR B C 1
ATOM 1544 O O . THR B 1 72 ? 21.208 25.748 68.362 1.00 23.63 97 THR B O 1
ATOM 1548 N N . MET B 1 73 ? 20.782 23.625 68.989 1.00 20.27 98 MET B N 1
ATOM 1549 C CA . MET B 1 73 ? 20.392 23.195 67.652 1.00 21.35 98 MET B CA 1
ATOM 1550 C C . MET B 1 73 ? 19.049 23.812 67.276 1.00 24.90 98 MET B C 1
ATOM 1551 O O . MET B 1 73 ? 18.854 24.293 66.164 1.00 20.18 98 MET B O 1
ATOM 1556 N N . ARG B 1 74 ? 18.113 23.796 68.216 1.00 22.48 99 ARG B N 1
ATOM 1557 C CA . ARG B 1 74 ? 16.803 24.398 67.975 1.00 27.18 99 ARG B CA 1
ATOM 1558 C C . ARG B 1 74 ? 16.883 25.884 67.613 1.00 20.74 99 ARG B C 1
ATOM 1559 O O . ARG B 1 74 ? 16.252 26.324 66.644 1.00 22.71 99 ARG B O 1
ATOM 1567 N N . GLY B 1 75 ? 17.651 26.656 68.373 1.00 18.19 100 GLY B N 1
ATOM 1568 C CA . GLY B 1 75 ? 17.855 28.064 68.079 1.00 21.61 100 GLY B CA 1
ATOM 1569 C C . GLY B 1 75 ? 18.408 28.249 66.667 1.00 22.91 100 GLY B C 1
ATOM 1570 O O . GLY B 1 75 ? 17.998 29.150 65.928 1.00 18.70 100 GLY B O 1
ATOM 1571 N N . ALA B 1 76 ? 19.349 27.388 66.291 1.00 18.41 101 ALA B N 1
ATOM 1572 C CA . ALA B 1 76 ? 19.934 27.448 64.952 1.00 18.23 101 ALA B CA 1
ATOM 1573 C C . ALA B 1 76 ? 18.879 27.168 63.890 1.00 18.20 101 ALA B C 1
ATOM 1574 O O . ALA B 1 76 ? 18.861 27.808 62.840 1.00 17.48 101 ALA B O 1
ATOM 1576 N N . LEU B 1 77 ? 17.995 26.213 64.159 1.00 16.44 102 LEU B N 1
ATOM 1577 C CA . LEU B 1 77 ? 16.929 25.903 63.214 1.00 16.51 102 LEU B CA 1
ATOM 1578 C C . LEU B 1 77 ? 15.989 27.087 63.043 1.00 13.98 102 LEU B C 1
ATOM 1579 O O . LEU B 1 77 ? 15.539 27.370 61.936 1.00 15.02 102 LEU B O 1
ATOM 1584 N N . TYR B 1 78 ? 15.683 27.780 64.135 1.00 16.96 103 TYR B N 1
ATOM 1585 C CA . TYR B 1 78 ? 14.802 28.937 64.016 1.00 16.06 103 TYR B CA 1
ATOM 1586 C C . TYR B 1 78 ? 15.423 29.988 63.109 1.00 15.62 103 TYR B C 1
ATOM 1587 O O . TYR B 1 78 ? 14.748 30.566 62.274 1.00 16.66 103 TYR B O 1
ATOM 1596 N N . SER B 1 79 ? 16.714 30.235 63.290 1.00 17.35 104 SER B N 1
ATOM 1597 C CA A SER B 1 79 ? 17.418 31.216 62.464 0.50 15.17 104 SER B CA 1
ATOM 1598 C CA B SER B 1 79 ? 17.425 31.206 62.461 0.50 15.18 104 SER B CA 1
ATOM 1599 C C . SER B 1 79 ? 17.479 30.775 61.009 1.00 13.96 104 SER B C 1
ATOM 1600 O O . SER B 1 79 ? 17.310 31.591 60.094 1.00 15.44 104 SER B O 1
ATOM 1605 N N . PHE B 1 80 ? 17.752 29.497 60.801 1.00 14.93 105 PHE B N 1
ATOM 1606 C CA . PHE B 1 80 ? 17.795 28.948 59.455 1.00 16.20 105 PHE B CA 1
ATOM 1607 C C . PHE B 1 80 ? 16.454 29.205 58.760 1.00 15.79 105 PHE B C 1
ATOM 1608 O O . PHE B 1 80 ? 16.396 29.741 57.654 1.00 15.37 105 PHE B O 1
ATOM 1616 N N . VAL B 1 81 ? 15.364 28.800 59.402 1.00 13.72 106 VAL B N 1
ATOM 1617 C CA . VAL B 1 81 ? 14.063 28.927 58.760 1.00 17.63 106 VAL B CA 1
ATOM 1618 C C . VAL B 1 81 ? 13.635 30.392 58.601 1.00 17.11 106 VAL B C 1
ATOM 1619 O O . VAL B 1 81 ? 12.968 30.751 57.626 1.00 17.11 106 VAL B O 1
ATOM 1623 N N . TYR B 1 82 ? 14.030 31.236 59.548 1.00 15.82 107 TYR B N 1
ATOM 1624 C CA . TYR B 1 82 ? 13.746 32.662 59.429 1.00 17.08 107 TYR B CA 1
ATOM 1625 C C . TYR B 1 82 ? 14.306 33.190 58.104 1.00 20.93 107 TYR B C 1
ATOM 1626 O O . TYR B 1 82 ? 13.698 34.035 57.442 1.00 21.32 107 TYR B O 1
ATOM 1635 N N . ASN B 1 83 ? 15.459 32.665 57.707 1.00 15.78 108 ASN B N 1
ATOM 1636 C CA . ASN B 1 83 ? 16.146 33.128 56.500 1.00 18.30 108 ASN B CA 1
ATOM 1637 C C . ASN B 1 83 ? 15.769 32.384 55.220 1.00 19.05 108 ASN B C 1
ATOM 1638 O O . ASN B 1 83 ? 15.735 32.976 54.140 1.00 23.18 108 ASN B O 1
ATOM 1643 N N . VAL B 1 84 ? 15.508 31.086 55.331 1.00 14.61 109 VAL B N 1
ATOM 1644 C CA . VAL B 1 84 ? 15.253 30.257 54.151 1.00 14.14 109 VAL B CA 1
ATOM 1645 C C . VAL B 1 84 ? 13.759 30.090 53.823 1.00 20.58 109 VAL B C 1
ATOM 1646 O O . VAL B 1 84 ? 13.385 29.877 52.665 1.00 17.38 109 VAL B O 1
ATOM 1650 N N . GLY B 1 85 ? 12.913 30.196 54.843 1.00 18.00 110 GLY B N 1
ATOM 1651 C CA . GLY B 1 85 ? 11.474 30.069 54.675 1.00 20.88 110 GLY B CA 1
ATOM 1652 C C . GLY B 1 85 ? 10.909 28.724 55.098 1.00 19.47 110 GLY B C 1
ATOM 1653 O O . GLY B 1 85 ? 11.445 27.680 54.746 1.00 20.97 110 GLY B O 1
ATOM 1654 N N . ALA B 1 86 ? 9.810 28.753 55.845 1.00 18.44 111 ALA B N 1
ATOM 1655 C CA . ALA B 1 86 ? 9.196 27.522 56.321 1.00 19.12 111 ALA B CA 1
ATOM 1656 C C . ALA B 1 86 ? 8.676 26.657 55.180 1.00 22.63 111 ALA B C 1
ATOM 1657 O O . ALA B 1 86 ? 8.606 25.436 55.313 1.00 25.06 111 ALA B O 1
ATOM 1659 N N . GLY B 1 87 ? 8.326 27.286 54.060 1.00 23.08 112 GLY B N 1
ATOM 1660 C CA . GLY B 1 87 ? 7.741 26.570 52.937 1.00 20.45 112 GLY B CA 1
ATOM 1661 C C . GLY B 1 87 ? 8.753 26.046 51.937 1.00 25.27 112 GLY B C 1
ATOM 1662 O O . GLY B 1 87 ? 8.400 25.393 50.954 1.00 23.09 112 GLY B O 1
ATOM 1663 N N . ASN B 1 88 ? 10.024 26.336 52.186 1.00 19.83 113 ASN B N 1
ATOM 1664 C CA . ASN B 1 88 ? 11.091 25.925 51.280 1.00 22.35 113 ASN B CA 1
ATOM 1665 C C . ASN B 1 88 ? 11.366 24.429 51.431 1.00 20.84 113 ASN B C 1
ATOM 1666 O O . ASN B 1 88 ? 11.436 23.927 52.551 1.00 20.85 113 ASN B O 1
ATOM 1671 N N . PHE B 1 89 ? 11.520 23.703 50.319 1.00 22.80 114 PHE B N 1
ATOM 1672 C CA . PHE B 1 89 ? 11.805 22.275 50.440 1.00 22.27 114 PHE B CA 1
ATOM 1673 C C . PHE B 1 89 ? 13.091 22.045 51.234 1.00 19.13 114 PHE B C 1
ATOM 1674 O O . PHE B 1 89 ? 13.242 21.000 51.867 1.00 21.00 114 PHE B O 1
ATOM 1682 N N . ARG B 1 90 ? 13.997 23.027 51.223 1.00 17.78 115 ARG B N 1
ATOM 1683 C CA . ARG B 1 90 ? 15.242 22.918 52.001 1.00 18.45 115 ARG B CA 1
ATOM 1684 C C . ARG B 1 90 ? 14.940 22.798 53.499 1.00 18.59 115 ARG B C 1
ATOM 1685 O O . ARG B 1 90 ? 15.642 22.105 54.247 1.00 17.73 115 ARG B O 1
ATOM 1693 N N . THR B 1 91 ? 13.886 23.470 53.942 1.00 17.60 116 THR B N 1
ATOM 1694 C CA . THR B 1 91 ? 13.470 23.343 55.329 1.00 15.34 116 THR B CA 1
ATOM 1695 C C . THR B 1 91 ? 12.875 21.966 55.610 1.00 18.73 116 THR B C 1
ATOM 1696 O O . THR B 1 91 ? 13.194 21.332 56.618 1.00 17.49 116 THR B O 1
ATOM 1700 N N . SER B 1 92 ? 11.999 21.507 54.716 1.00 17.69 117 SER B N 1
ATOM 1701 C CA . SER B 1 92 ? 11.366 20.202 54.856 1.00 17.51 117 SER B CA 1
ATOM 1702 C C . SER B 1 92 ? 12.380 19.069 54.916 1.00 16.70 117 SER B C 1
ATOM 1703 O O . SER B 1 92 ? 12.260 18.181 55.747 1.00 20.44 117 SER B O 1
ATOM 1706 N N . THR B 1 93 ? 13.380 19.109 54.033 1.00 20.53 118 THR B N 1
ATOM 1707 C CA . THR B 1 93 ? 14.385 18.053 54.003 1.00 21.41 118 THR B CA 1
ATOM 1708 C C . THR B 1 93 ? 15.262 18.077 55.243 1.00 22.19 118 THR B C 1
ATOM 1709 O O . THR B 1 93 ? 15.597 17.035 55.786 1.00 21.32 118 THR B O 1
ATOM 1713 N N . LEU B 1 94 ? 15.630 19.276 55.691 1.00 18.65 119 LEU B N 1
ATOM 1714 C CA . LEU B 1 94 ? 16.482 19.418 56.865 1.00 18.26 119 LEU B CA 1
ATOM 1715 C C . LEU B 1 94 ? 15.775 18.858 58.096 1.00 18.48 119 LEU B C 1
ATOM 1716 O O . LEU B 1 94 ? 16.363 18.094 58.861 1.00 18.18 119 LEU B O 1
ATOM 1721 N N . LEU B 1 95 ? 14.501 19.207 58.270 1.00 20.21 120 LEU B N 1
ATOM 1722 C CA . LEU B 1 95 ? 13.767 18.735 59.452 1.00 19.71 120 LEU B CA 1
ATOM 1723 C C . LEU B 1 95 ? 13.544 17.227 59.417 1.00 22.38 120 LEU B C 1
ATOM 1724 O O . LEU B 1 95 ? 13.632 16.557 60.450 1.00 23.35 120 LEU B O 1
ATOM 1729 N N . ARG B 1 96 ? 13.259 16.686 58.238 1.00 20.09 121 ARG B N 1
ATOM 1730 C CA . ARG B 1 96 ? 13.112 15.230 58.121 1.00 22.11 121 ARG B CA 1
ATOM 1731 C C . ARG B 1 96 ? 14.390 14.493 58.517 1.00 25.16 121 ARG B C 1
ATOM 1732 O O . ARG B 1 96 ? 14.342 13.472 59.201 1.00 24.37 121 ARG B O 1
ATOM 1740 N N . LYS B 1 97 ? 15.539 15.002 58.083 1.00 21.36 122 LYS B N 1
ATOM 1741 C CA . LYS B 1 97 ? 16.809 14.357 58.417 1.00 28.21 122 LYS B CA 1
ATOM 1742 C C . LYS B 1 97 ? 17.074 14.405 59.914 1.00 30.94 122 LYS B C 1
ATOM 1743 O O . LYS B 1 97 ? 17.527 13.431 60.510 1.00 30.82 122 LYS B O 1
ATOM 1749 N N . ILE B 1 98 ? 16.786 15.545 60.530 1.00 22.15 123 ILE B N 1
ATOM 1750 C CA . ILE B 1 98 ? 16.975 15.685 61.968 1.00 20.17 123 ILE B CA 1
ATOM 1751 C C . ILE B 1 98 ? 16.050 14.739 62.742 1.00 25.37 123 ILE B C 1
ATOM 1752 O O . ILE B 1 98 ? 16.456 14.128 63.718 1.00 26.19 123 ILE B O 1
ATOM 1757 N N . ASN B 1 99 ? 14.810 14.613 62.296 1.00 25.60 124 ASN B N 1
ATOM 1758 C CA . ASN B 1 99 ? 13.881 13.687 62.941 1.00 23.97 124 ASN B CA 1
ATOM 1759 C C . ASN B 1 99 ? 14.357 12.247 62.837 1.00 28.59 124 ASN B C 1
ATOM 1760 O O . ASN B 1 99 ? 14.060 11.432 63.709 1.00 32.20 124 ASN B O 1
ATOM 1765 N N . GLN B 1 100 ? 15.080 11.935 61.765 1.00 28.08 125 GLN B N 1
ATOM 1766 C CA . GLN B 1 100 ? 15.616 10.583 61.583 1.00 31.97 125 GLN B CA 1
ATOM 1767 C C . GLN B 1 100 ? 16.944 10.409 62.313 1.00 29.37 125 GLN B C 1
ATOM 1768 O O . GLN B 1 100 ? 17.491 9.309 62.377 1.00 39.10 125 GLN B O 1
ATOM 1774 N N . GLY B 1 101 ? 17.470 11.499 62.855 1.00 26.20 126 GLY B N 1
ATOM 1775 C CA . GLY B 1 101 ? 18.752 11.464 63.530 1.00 29.40 126 GLY B CA 1
ATOM 1776 C C . GLY B 1 101 ? 19.896 11.415 62.538 1.00 34.54 126 GLY B C 1
ATOM 1777 O O . GLY B 1 101 ? 21.026 11.082 62.896 1.00 31.69 126 GLY B O 1
ATOM 1778 N N . ASP B 1 102 ? 19.598 11.752 61.285 1.00 25.71 127 ASP B N 1
ATOM 1779 C CA . ASP B 1 102 ? 20.612 11.773 60.233 1.00 28.28 127 ASP B CA 1
ATOM 1780 C C . ASP B 1 102 ? 21.335 13.113 60.230 1.00 27.10 127 ASP B C 1
ATOM 1781 O O . ASP B 1 102 ? 21.088 13.976 59.381 1.00 26.23 127 ASP B O 1
ATOM 1786 N N . ILE B 1 103 ? 22.232 13.287 61.186 1.00 28.33 128 ILE B N 1
ATOM 1787 C CA . ILE B 1 103 ? 22.892 14.569 61.364 1.00 34.72 128 ILE B CA 1
ATOM 1788 C C . ILE B 1 103 ? 23.920 14.768 60.262 1.00 32.78 128 ILE B C 1
ATOM 1789 O O . ILE B 1 103 ? 24.155 15.884 59.806 1.00 30.17 128 ILE B O 1
ATOM 1794 N N . LYS B 1 104 ? 24.505 13.666 59.809 1.00 33.13 129 LYS B N 1
ATOM 1795 C CA . LYS B 1 104 ? 25.436 13.683 58.693 1.00 33.86 129 LYS B CA 1
ATOM 1796 C C . LYS B 1 104 ? 24.779 14.244 57.423 1.00 29.93 129 LYS B C 1
ATOM 1797 O O . LYS B 1 104 ? 25.340 15.108 56.752 1.00 28.05 129 LYS B O 1
ATOM 1803 N N . GLY B 1 105 ? 23.588 13.751 57.094 1.00 27.49 130 GLY B N 1
ATOM 1804 C CA . GLY B 1 105 ? 22.874 14.236 55.927 1.00 26.03 130 GLY B CA 1
ATOM 1805 C C . GLY B 1 105 ? 22.447 15.683 56.083 1.00 19.82 130 GLY B C 1
ATOM 1806 O O . GLY B 1 105 ? 22.515 16.475 55.140 1.00 21.65 130 GLY B O 1
ATOM 1807 N N . ALA B 1 106 ? 22.009 16.037 57.287 1.00 20.51 131 ALA B N 1
ATOM 1808 C CA . ALA B 1 106 ? 21.606 17.416 57.556 1.00 18.40 131 ALA B CA 1
ATOM 1809 C C . ALA B 1 106 ? 22.823 18.321 57.414 1.00 20.20 131 ALA B C 1
ATOM 1810 O O . ALA B 1 106 ? 22.751 19.397 56.829 1.00 18.51 131 ALA B O 1
ATOM 1812 N N . CYS B 1 107 ? 23.945 17.881 57.971 1.00 18.25 132 CYS B N 1
ATOM 1813 C CA . CYS B 1 107 ? 25.188 18.642 57.868 1.00 17.09 132 CYS B CA 1
ATOM 1814 C C . CYS B 1 107 ? 25.616 18.829 56.412 1.00 16.98 132 CYS B C 1
ATOM 1815 O O . CYS B 1 107 ? 25.981 19.928 55.994 1.00 19.16 132 CYS B O 1
ATOM 1818 N N . ASP B 1 108 ? 25.586 17.743 55.647 1.00 19.60 133 ASP B N 1
ATOM 1819 C CA . ASP B 1 108 ? 25.936 17.800 54.238 1.00 21.76 133 ASP B CA 1
ATOM 1820 C C . ASP B 1 108 ? 25.092 18.828 53.486 1.00 17.51 133 ASP B C 1
ATOM 1821 O O . ASP B 1 108 ? 25.605 19.564 52.647 1.00 21.34 133 ASP B O 1
ATOM 1826 N N . GLN B 1 109 ? 23.794 18.848 53.768 1.00 18.39 134 GLN B N 1
ATOM 1827 C CA . GLN B 1 109 ? 22.902 19.816 53.131 1.00 18.75 134 GLN B CA 1
ATOM 1828 C C . GLN B 1 109 ? 23.334 21.238 53.448 1.00 19.46 134 GLN B C 1
ATOM 1829 O O . GLN B 1 109 ? 23.522 22.060 52.556 1.00 20.73 134 GLN B O 1
ATOM 1835 N N . LEU B 1 110 ? 23.518 21.532 54.735 1.00 14.39 135 LEU B N 1
ATOM 1836 C CA . LEU B 1 110 ? 23.891 22.870 55.145 1.00 14.92 135 LEU B CA 1
ATOM 1837 C C . LEU B 1 110 ? 25.223 23.290 54.534 1.00 18.39 135 LEU B C 1
ATOM 1838 O O . LEU B 1 110 ? 25.388 24.432 54.116 1.00 18.83 135 LEU B O 1
ATOM 1843 N N . ARG B 1 111 ? 26.171 22.360 54.480 1.00 17.81 136 ARG B N 1
ATOM 1844 C CA . ARG B 1 111 ? 27.511 22.709 54.010 1.00 17.78 136 ARG B CA 1
ATOM 1845 C C . ARG B 1 111 ? 27.489 23.164 52.558 1.00 18.98 136 ARG B C 1
ATOM 1846 O O . ARG B 1 111 ? 28.190 24.105 52.193 1.00 25.10 136 ARG B O 1
ATOM 1854 N N . ARG B 1 112 ? 26.687 22.494 51.744 1.00 20.78 137 ARG B N 1
ATOM 1855 C CA . ARG B 1 112 ? 26.546 22.889 50.339 1.00 26.42 137 ARG B CA 1
ATOM 1856 C C . ARG B 1 112 ? 26.105 24.343 50.204 1.00 24.19 137 ARG B C 1
ATOM 1857 O O . ARG B 1 112 ? 26.590 25.088 49.334 1.00 23.76 137 ARG B O 1
ATOM 1865 N N . TRP B 1 113 ? 25.161 24.748 51.045 1.00 20.88 138 TRP B N 1
ATOM 1866 C CA . TRP B 1 113 ? 24.612 26.096 50.944 1.00 19.20 138 TRP B CA 1
ATOM 1867 C C . TRP B 1 113 ? 25.474 27.170 51.590 1.00 24.23 138 TRP B C 1
ATOM 1868 O O . TRP B 1 113 ? 25.424 28.335 51.200 1.00 24.82 138 TRP B O 1
ATOM 1879 N N . THR B 1 114 ? 26.268 26.792 52.582 1.00 19.14 139 THR B N 1
ATOM 1880 C CA . THR B 1 114 ? 27.240 27.742 53.102 1.00 21.17 139 THR B CA 1
ATOM 1881 C C . THR B 1 114 ? 28.231 28.078 51.984 1.00 25.79 139 THR B C 1
ATOM 1882 O O . THR B 1 114 ? 28.594 29.237 51.784 1.00 26.76 139 THR B O 1
ATOM 1886 N N . TYR B 1 115 ? 28.634 27.056 51.239 1.00 27.38 140 TYR B N 1
ATOM 1887 C CA . TYR B 1 115 ? 29.569 27.250 50.134 1.00 25.55 140 TYR B CA 1
ATOM 1888 C C . TYR B 1 115 ? 29.018 28.181 49.053 1.00 33.90 140 TYR B C 1
ATOM 1889 O O . TYR B 1 115 ? 29.775 28.918 48.427 1.00 33.72 140 TYR B O 1
ATOM 1898 N N . ALA B 1 116 ? 27.706 28.156 48.830 1.00 22.79 141 ALA B N 1
ATOM 1899 C CA . ALA B 1 116 ? 27.112 29.027 47.806 1.00 19.47 141 ALA B CA 1
ATOM 1900 C C . ALA B 1 116 ? 27.256 30.500 48.163 1.00 29.19 141 ALA B C 1
ATOM 1901 O O . ALA B 1 116 ? 27.113 31.383 47.307 1.00 30.72 141 ALA B O 1
ATOM 1903 N N . GLY B 1 117 ? 27.532 30.765 49.434 1.00 37.64 142 GLY B N 1
ATOM 1904 C CA . GLY B 1 117 ? 27.675 32.127 49.913 1.00 34.02 142 GLY B CA 1
ATOM 1905 C C . GLY B 1 117 ? 26.406 32.952 49.793 1.00 26.29 142 GLY B C 1
ATOM 1906 O O . GLY B 1 117 ? 25.297 32.453 49.987 1.00 46.68 142 GLY B O 1
ATOM 1907 N N . GLY B 1 118 ? 26.573 34.224 49.458 1.00 43.26 143 GLY B N 1
ATOM 1908 C CA . GLY B 1 118 ? 25.457 35.147 49.418 1.00 39.98 143 GLY B CA 1
ATOM 1909 C C . GLY B 1 118 ? 25.574 36.119 50.573 1.00 38.48 143 GLY B C 1
ATOM 1910 O O . GLY B 1 118 ? 25.934 35.732 51.682 1.00 44.37 143 GLY B O 1
ATOM 1911 N N . LYS B 1 119 ? 25.273 37.385 50.316 1.00 42.99 144 LYS B N 1
ATOM 1912 C CA . LYS B 1 119 ? 25.452 38.417 51.326 1.00 43.80 144 LYS B CA 1
ATOM 1913 C C . LYS B 1 119 ? 24.213 38.630 52.199 1.00 47.24 144 LYS B C 1
ATOM 1914 O O . LYS B 1 119 ? 24.266 39.390 53.162 1.00 36.66 144 LYS B O 1
ATOM 1916 N N . GLN B 1 120 ? 23.109 37.962 51.868 1.00 42.53 145 GLN B N 1
ATOM 1917 C CA . GLN B 1 120 ? 21.854 38.162 52.597 1.00 28.34 145 GLN B CA 1
ATOM 1918 C C . GLN B 1 120 ? 21.631 37.086 53.653 1.00 40.72 145 GLN B C 1
ATOM 1919 O O . GLN B 1 120 ? 21.423 35.918 53.314 1.00 33.86 145 GLN B O 1
ATOM 1925 N N . TRP B 1 121 ? 21.672 37.485 54.925 1.00 28.05 146 TRP B N 1
ATOM 1926 C CA . TRP B 1 121 ? 21.406 36.576 56.043 1.00 31.17 146 TRP B CA 1
ATOM 1927 C C . TRP B 1 121 ? 21.154 37.410 57.295 1.00 34.88 146 TRP B C 1
ATOM 1928 O O . TRP B 1 121 ? 22.020 38.172 57.725 1.00 39.32 146 TRP B O 1
ATOM 1939 N N . LYS B 1 122 ? 19.963 37.268 57.870 1.00 22.63 147 LYS B N 1
ATOM 1940 C CA . LYS B 1 122 ? 19.492 38.175 58.914 1.00 20.24 147 LYS B CA 1
ATOM 1941 C C . LYS B 1 122 ? 19.486 37.525 60.293 1.00 20.25 147 LYS B C 1
ATOM 1942 O O . LYS B 1 122 ? 19.300 36.317 60.426 1.00 22.66 147 LYS B O 1
ATOM 1948 N N . GLY B 1 123 ? 19.680 38.346 61.319 1.00 18.04 148 GLY B N 1
ATOM 1949 C CA . GLY B 1 123 ? 19.635 37.854 62.687 1.00 16.74 148 GLY B CA 1
ATOM 1950 C C . GLY B 1 123 ? 20.992 37.936 63.341 1.00 25.93 148 GLY B C 1
ATOM 1951 O O . GLY B 1 123 ? 21.906 38.543 62.801 1.00 23.81 148 GLY B O 1
ATOM 1952 N N . LEU B 1 124 ? 21.135 37.311 64.502 1.00 24.35 149 LEU B N 1
ATOM 1953 C CA . LEU B 1 124 ? 22.374 37.425 65.260 1.00 25.89 149 LEU B CA 1
ATOM 1954 C C . LEU B 1 124 ? 23.295 36.216 65.075 1.00 28.82 149 LEU B C 1
ATOM 1955 O O . LEU B 1 124 ? 24.444 36.229 65.515 1.00 43.78 149 LEU B O 1
ATOM 1960 N N . MET B 1 125 ? 22.788 35.175 64.425 1.00 29.27 150 MET B N 1
ATOM 1961 C CA . MET B 1 125 ? 23.612 34.023 64.078 1.00 36.77 150 MET B CA 1
ATOM 1962 C C . MET B 1 125 ? 24.045 34.108 62.622 1.00 36.29 150 MET B C 1
ATOM 1963 O O . MET B 1 125 ? 23.255 34.464 61.754 1.00 39.78 150 MET B O 1
ATOM 1968 N N . THR B 1 126 ? 25.300 33.777 62.352 1.00 30.52 151 THR B N 1
ATOM 1969 C CA . THR B 1 126 ? 25.756 33.670 60.970 1.00 33.15 151 THR B CA 1
ATOM 1970 C C . THR B 1 126 ? 25.372 32.320 60.379 1.00 29.10 151 THR B C 1
ATOM 1971 O O . THR B 1 126 ? 25.023 31.387 61.102 1.00 25.03 151 THR B O 1
ATOM 1975 N N . ARG B 1 127 ? 25.433 32.233 59.058 1.00 26.08 152 ARG B N 1
ATOM 1976 C CA . ARG B 1 127 ? 25.231 30.989 58.331 1.00 24.10 152 ARG B CA 1
ATOM 1977 C C . ARG B 1 127 ? 26.135 29.893 58.876 1.00 25.58 152 ARG B C 1
ATOM 1978 O O . ARG B 1 127 ? 25.714 28.750 59.071 1.00 22.15 152 ARG B O 1
ATOM 1986 N N . ARG B 1 128 ? 27.400 30.232 59.099 1.00 28.17 153 ARG B N 1
ATOM 1987 C CA . ARG B 1 128 ? 28.348 29.229 59.566 1.00 23.62 153 ARG B CA 1
ATOM 1988 C C . ARG B 1 128 ? 28.085 28.805 61.008 1.00 17.08 153 ARG B C 1
ATOM 1989 O O . ARG B 1 128 ? 28.332 27.658 61.361 1.00 21.42 153 ARG B O 1
ATOM 1997 N N . GLU B 1 129 ? 27.596 29.730 61.839 1.00 22.04 154 GLU B N 1
ATOM 1998 C CA . GLU B 1 129 ? 27.250 29.399 63.217 1.00 22.58 154 GLU B CA 1
ATOM 1999 C C . GLU B 1 129 ? 26.082 28.423 63.285 1.00 20.97 154 GLU B C 1
ATOM 2000 O O . GLU B 1 129 ? 26.070 27.511 64.108 1.00 19.04 154 GLU B O 1
ATOM 2006 N N . ILE B 1 130 ? 25.102 28.607 62.409 1.00 21.45 155 ILE B N 1
ATOM 2007 C CA . ILE B 1 130 ? 23.997 27.661 62.319 1.00 21.71 155 ILE B CA 1
ATOM 2008 C C . ILE B 1 130 ? 24.488 26.308 61.825 1.00 21.95 155 ILE B C 1
ATOM 2009 O O . ILE B 1 130 ? 24.113 25.267 62.360 1.00 21.32 155 ILE B O 1
ATOM 2014 N N . GLU B 1 131 ? 25.336 26.319 60.798 1.00 18.24 156 GLU B N 1
ATOM 2015 C CA . GLU B 1 131 ? 25.881 25.084 60.281 1.00 16.87 156 GLU B CA 1
ATOM 2016 C C . GLU B 1 131 ? 26.621 24.339 61.397 1.00 21.63 156 GLU B C 1
ATOM 2017 O O . GLU B 1 131 ? 26.472 23.128 61.551 1.00 20.33 156 GLU B O 1
ATOM 2023 N N . ARG B 1 132 ? 27.401 25.075 62.184 1.00 18.24 157 ARG B N 1
ATOM 2024 C CA A ARG B 1 132 ? 28.178 24.482 63.269 0.50 18.44 157 ARG B CA 1
ATOM 2025 C CA B ARG B 1 132 ? 28.176 24.461 63.258 0.50 18.50 157 ARG B CA 1
ATOM 2026 C C . ARG B 1 132 ? 27.284 23.761 64.277 1.00 21.76 157 ARG B C 1
ATOM 2027 O O . ARG B 1 132 ? 27.610 22.673 64.754 1.00 22.40 157 ARG B O 1
ATOM 2042 N N . GLU B 1 133 ? 26.149 24.370 64.608 1.00 22.08 158 GLU B N 1
ATOM 2043 C CA . GLU B 1 133 ? 25.277 23.779 65.634 1.00 22.31 158 GLU B CA 1
ATOM 2044 C C . GLU B 1 133 ? 24.622 22.463 65.226 1.00 27.56 158 GLU B C 1
ATOM 2045 O O . GLU B 1 133 ? 24.247 21.661 66.075 1.00 30.58 158 GLU B O 1
ATOM 2051 N N . ILE B 1 134 ? 24.472 22.243 63.928 1.00 21.69 159 ILE B N 1
ATOM 2052 C CA . ILE B 1 134 ? 23.974 20.970 63.437 1.00 22.09 159 ILE B CA 1
ATOM 2053 C C . ILE B 1 134 ? 25.136 20.020 63.192 1.00 29.66 159 ILE B C 1
ATOM 2054 O O . ILE B 1 134 ? 25.105 18.871 63.625 1.00 26.60 159 ILE B O 1
ATOM 2059 N N . CYS B 1 135 ? 26.168 20.506 62.508 1.00 20.76 160 CYS B N 1
ATOM 2060 C CA . CYS B 1 135 ? 27.283 19.655 62.118 1.00 18.79 160 CYS B CA 1
ATOM 2061 C C . CYS B 1 135 ? 28.079 19.102 63.293 1.00 25.14 160 CYS B C 1
ATOM 2062 O O . CYS B 1 135 ? 28.556 17.970 63.241 1.00 26.82 160 CYS B O 1
ATOM 2065 N N . LEU B 1 136 ? 28.228 19.888 64.351 1.00 23.13 161 LEU B N 1
ATOM 2066 C CA . LEU B 1 136 ? 29.070 19.442 65.467 1.00 31.00 161 LEU B CA 1
ATOM 2067 C C . LEU B 1 136 ? 28.441 18.275 66.202 1.00 45.97 161 LEU B C 1
ATOM 2068 O O . LEU B 1 136 ? 29.119 17.541 66.921 1.00 55.10 161 LEU B O 1
ATOM 2073 N N . TRP B 1 137 ? 27.141 18.104 66.007 1.00 36.38 162 TRP B N 1
ATOM 2074 C CA . TRP B 1 137 ? 26.423 16.983 66.598 1.00 50.65 162 TRP B CA 1
ATOM 2075 C C . TRP B 1 137 ? 26.483 15.733 65.729 1.00 52.09 162 TRP B C 1
ATOM 2076 O O . TRP B 1 137 ? 25.788 14.752 65.987 1.00 60.72 162 TRP B O 1
ATOM 2087 N N . GLY B 1 138 ? 27.325 15.771 64.701 1.00 53.55 163 GLY B N 1
ATOM 2088 C CA . GLY B 1 138 ? 27.454 14.654 63.786 1.00 59.25 163 GLY B CA 1
ATOM 2089 C C . GLY B 1 138 ? 28.617 13.744 64.129 1.00 58.51 163 GLY B C 1
ATOM 2090 O O . GLY B 1 138 ? 28.770 12.674 63.543 1.00 53.53 163 GLY B O 1
#

Radius of gyration: 19.55 Å; Cα contacts (8 Å, |Δi|>4): 328; chains: 2; bounding box: 28×56×49 Å